Protein AF-A0A932A470-F1 (afdb_monomer_lite)

Foldseek 3Di:
DQDDDQFDDDDDDDFDCADPVGHGDDDLVSVLVVQLVVQQVLLQRLAQASDPCQHGLNAPLLASSLSSLLSSVLSLDPVSQQVVAADPVGRVHGDDPVNNVVVNVCLQPCLQLVVLVLVLVLVLLQCCVPPVDPDSPVVSQVSCCVRRVDGQDVVSSCVVVVVCCCPPVGNPSVSNVSSNQLSLQLSVLCVVPPVPPVVLVVQLSVLARHHRHVDHRQRSSCSSRVDGGDSQSVCVSNVNHVPPPPCCPDPNNVVVVVVVVLVPDDPDDDRDADDPVNLVVVLVVVLVVLVVVVVVVVVVVDPDDSVRVCVVCVVPVVPVVVVCCCVVVCVQVVVCVRVVDNDDPVRVCCVSVVVSVVVSVD

Sequence (362 aa):
MRTYQRPLAGIVANFNRPSADRPSILSHGEVETFFHEAGHILNDLLTKARYASYSGNNLARDFVEAPSQMLENWVWRPEVLDVLSGHYKDETKKLPENLRRGLLASAQFNTGVLYSRQLFYATLDYILHTQAPKDILALATRLAKELTGIALPPGGEQFLASFGHLVGYDGGYYGYLYSEVFAQFMWEGFEREGIFNAETGMRYRRAVQEHGGDRPEMESIREFRGSDPTPDAFFRKIGISGQTTSISKGPLGETLAKLEEMGRVRSGEKPPVFSDTELRRLSDTMAREYVAWVESQREKGARFRCEDGFRETAGYVVSRELADAMLKEGLLRKLQGLTGQRLTVPKVSETIFGEFRRTIRR

Secondary structure (DSSP, 8-state):
---PPPP-------PPPP-SSS-----HHHHHHHHHHHHHHHHHHH---SSGGGSTT-S-TTTTTHHHHHHHGGGG-HHHHHHH--BTTBTTSPPPHHHHHHHHHHTTTTHHHHHHHHHHHHHHHHHHHHH--S-HHHHHHHHHHHHHS-PPPTTGGGHHHH-GGGTTSTT-TTHHHHHHHHHHHHHHHHHHH-TT-HHHHHHHIIIIITTGGGS-HHHHHHHHHSS---THHHHHHTT-TT-S--SSSSHHHHHHHHHHHHT---TTSPPPPPPHHHHHHHHHHHHHHHHHHHHHHHHTT----HHHHHHHHHHHHS-HHHHHHHHHSSHHHHHHHHH-S---HHHHHHHHHHHHHHHHT-

Structure (mmCIF, N/CA/C/O backbone):
data_AF-A0A932A470-F1
#
_entry.id   AF-A0A932A470-F1
#
loop_
_atom_site.group_PDB
_atom_site.id
_atom_site.type_symbol
_atom_site.label_atom_id
_atom_site.label_alt_id
_atom_site.label_comp_id
_atom_site.label_asym_id
_atom_site.label_entity_id
_atom_site.label_seq_id
_atom_site.pdbx_PDB_ins_code
_atom_site.Cartn_x
_atom_site.Cartn_y
_atom_site.Cartn_z
_atom_site.occupancy
_atom_site.B_iso_or_equiv
_atom_site.auth_seq_id
_atom_site.auth_comp_id
_atom_site.auth_asym_id
_atom_site.auth_atom_id
_atom_site.pdbx_PDB_model_num
ATOM 1 N N . MET A 1 1 ? -32.006 11.227 -20.771 1.00 51.00 1 MET A N 1
ATOM 2 C CA . MET A 1 1 ? -31.873 11.654 -19.361 1.00 51.00 1 MET A CA 1
ATOM 3 C C . MET A 1 1 ? -30.609 11.004 -18.819 1.00 51.00 1 MET A C 1
ATOM 5 O O . MET A 1 1 ? -30.473 9.802 -18.991 1.00 51.00 1 MET A O 1
ATOM 9 N N . ARG A 1 2 ? -29.638 11.761 -18.293 1.00 63.78 2 ARG A N 1
ATOM 10 C CA . ARG A 1 2 ? -28.451 11.154 -17.667 1.00 63.78 2 ARG A CA 1
ATOM 11 C C . ARG A 1 2 ? -28.827 10.758 -16.247 1.00 63.78 2 ARG A C 1
ATOM 13 O O . ARG A 1 2 ? -29.114 11.633 -15.439 1.00 63.78 2 ARG A O 1
ATOM 20 N N . THR A 1 3 ? -28.882 9.465 -15.974 1.00 84.75 3 THR A N 1
ATOM 21 C CA . THR A 1 3 ? -29.185 8.930 -14.645 1.00 84.75 3 THR A CA 1
ATOM 22 C C . THR A 1 3 ? -27.900 8.401 -14.032 1.00 84.75 3 THR A C 1
ATOM 24 O O . THR A 1 3 ? -27.222 7.584 -14.648 1.00 84.75 3 THR A O 1
ATOM 27 N N . TYR A 1 4 ? -27.558 8.876 -12.835 1.00 88.19 4 TYR A N 1
ATOM 28 C CA . TYR A 1 4 ? -26.457 8.314 -12.060 1.00 88.19 4 TYR A CA 1
ATOM 29 C C . TYR A 1 4 ? -26.820 6.887 -11.634 1.00 88.19 4 TYR A C 1
ATOM 31 O O . TYR A 1 4 ? -27.820 6.683 -10.940 1.00 88.19 4 TYR A O 1
ATOM 39 N N . GLN A 1 5 ? -26.030 5.908 -12.069 1.00 92.31 5 GLN A N 1
ATOM 40 C CA . GLN A 1 5 ? -26.152 4.528 -11.616 1.00 92.31 5 GLN A CA 1
ATOM 41 C C . GLN A 1 5 ? -25.377 4.381 -10.310 1.00 92.31 5 GLN A C 1
ATOM 43 O O . GLN A 1 5 ? -24.193 4.698 -10.252 1.00 92.31 5 GLN A O 1
ATOM 48 N N . ARG A 1 6 ? -26.045 3.905 -9.254 1.00 93.56 6 ARG A N 1
ATOM 49 C CA . ARG A 1 6 ? -25.366 3.647 -7.981 1.00 93.56 6 ARG A CA 1
ATOM 50 C C . ARG A 1 6 ? -24.358 2.503 -8.163 1.00 93.56 6 ARG A C 1
ATOM 52 O O . ARG A 1 6 ? -24.746 1.482 -8.738 1.00 93.56 6 ARG A O 1
ATOM 59 N N . PRO A 1 7 ? -23.113 2.656 -7.687 1.00 94.06 7 PRO A N 1
ATOM 60 C CA . PRO A 1 7 ? -22.113 1.602 -7.769 1.00 94.06 7 PRO A CA 1
ATOM 61 C C . PRO A 1 7 ? -22.508 0.401 -6.904 1.00 94.06 7 PRO A C 1
ATOM 63 O O . PRO A 1 7 ? -23.175 0.541 -5.876 1.00 94.06 7 PRO A O 1
ATOM 66 N N . LEU A 1 8 ? -22.082 -0.780 -7.344 1.00 95.00 8 LEU A N 1
ATOM 67 C CA . LEU A 1 8 ? -22.165 -2.037 -6.612 1.00 95.00 8 LEU A CA 1
ATOM 68 C C . LEU A 1 8 ? -20.780 -2.677 -6.671 1.00 95.00 8 LEU A C 1
ATOM 70 O O . LEU A 1 8 ? -20.242 -2.860 -7.758 1.00 95.00 8 LEU A O 1
ATOM 74 N N . ALA A 1 9 ? -20.234 -3.021 -5.512 1.00 94.88 9 ALA A N 1
ATOM 75 C CA . ALA A 1 9 ? -18.933 -3.658 -5.381 1.00 94.88 9 ALA A CA 1
ATOM 76 C C . ALA A 1 9 ? -19.010 -4.749 -4.303 1.00 94.88 9 ALA A C 1
ATOM 78 O O . ALA A 1 9 ? -19.893 -4.713 -3.441 1.00 94.88 9 ALA A O 1
ATOM 79 N N . GLY A 1 10 ? -18.112 -5.731 -4.358 1.00 94.19 10 GLY A N 1
ATOM 80 C CA . GLY A 1 10 ? -18.058 -6.828 -3.394 1.00 94.19 10 GLY A CA 1
ATOM 81 C C . GLY A 1 10 ? -16.628 -7.295 -3.159 1.00 94.19 10 GLY A C 1
ATOM 82 O O . GLY A 1 10 ? -15.842 -7.357 -4.098 1.00 94.19 10 GLY A O 1
ATOM 83 N N . ILE A 1 11 ? -16.310 -7.628 -1.907 1.00 93.38 11 ILE A N 1
ATOM 84 C CA . ILE A 1 11 ? -15.016 -8.207 -1.525 1.00 93.38 11 ILE A CA 1
ATOM 85 C C . ILE A 1 11 ? -15.105 -9.721 -1.668 1.00 93.38 11 ILE A C 1
ATOM 87 O O . ILE A 1 11 ? -16.017 -10.349 -1.125 1.00 93.38 11 ILE A O 1
ATOM 91 N N . VAL A 1 12 ? -14.128 -10.308 -2.351 1.00 93.00 12 VAL A N 1
ATOM 92 C CA . VAL A 1 12 ? -13.908 -11.755 -2.362 1.00 93.00 12 VAL A CA 1
ATOM 93 C C . VAL A 1 12 ? -12.666 -12.036 -1.527 1.00 93.00 12 VAL A C 1
ATOM 95 O O . VAL A 1 12 ? -11.587 -11.555 -1.845 1.00 93.00 12 VAL A O 1
ATOM 98 N N . ALA A 1 13 ? -12.816 -12.815 -0.458 1.00 89.94 13 ALA A N 1
ATOM 99 C CA . ALA A 1 13 ? -11.724 -13.150 0.451 1.00 89.94 13 ALA A CA 1
ATOM 100 C C . ALA A 1 13 ? -11.716 -14.646 0.784 1.00 89.94 13 ALA A C 1
ATOM 102 O O . ALA A 1 13 ? -12.755 -15.309 0.764 1.00 89.94 13 ALA A O 1
ATOM 103 N N . ASN A 1 14 ? -10.539 -15.164 1.134 1.00 93.00 14 ASN A N 1
ATOM 104 C CA . ASN A 1 14 ? -10.321 -16.567 1.497 1.00 93.00 14 ASN A CA 1
ATOM 105 C C . ASN A 1 14 ? -9.919 -16.712 2.973 1.00 93.00 14 ASN A C 1
ATOM 107 O O . ASN A 1 14 ? -8.920 -17.351 3.290 1.00 93.00 14 ASN A O 1
ATOM 111 N N . PHE A 1 15 ? -10.691 -16.110 3.880 1.00 94.00 15 PHE A N 1
ATOM 112 C CA . PHE A 1 15 ? -10.472 -16.274 5.319 1.00 94.00 15 PHE A CA 1
ATOM 113 C C . PHE A 1 15 ? -10.910 -17.656 5.799 1.00 94.00 15 PHE A C 1
ATOM 115 O O . PHE A 1 15 ? -11.823 -18.278 5.240 1.00 94.00 15 PHE A O 1
ATOM 122 N N . ASN A 1 16 ? -10.296 -18.119 6.887 1.00 90.06 16 ASN A N 1
ATOM 123 C CA . ASN A 1 16 ? -10.696 -19.363 7.533 1.00 90.06 16 ASN A CA 1
ATOM 124 C C . ASN A 1 16 ? -12.185 -19.326 7.888 1.00 90.06 16 ASN A C 1
ATOM 126 O O . ASN A 1 16 ? -12.647 -18.434 8.601 1.00 90.06 16 ASN A O 1
ATOM 130 N N . ARG A 1 17 ? -12.950 -20.308 7.405 1.00 92.88 17 ARG A N 1
ATOM 131 C CA . ARG A 1 17 ? -14.374 -20.408 7.739 1.00 92.88 17 ARG A CA 1
ATOM 132 C C . ARG A 1 17 ? -14.541 -20.692 9.237 1.00 92.88 17 ARG A C 1
ATOM 134 O O . ARG A 1 17 ? -13.727 -21.424 9.803 1.00 92.88 17 ARG A O 1
ATOM 141 N N . PRO A 1 18 ? -15.591 -20.156 9.882 1.00 94.62 18 PRO A N 1
ATOM 142 C CA . PRO A 1 18 ? -15.939 -20.583 11.228 1.00 94.62 18 PRO A CA 1
ATOM 143 C C . PRO A 1 18 ? -16.272 -22.083 11.248 1.00 94.62 18 PRO A C 1
ATOM 145 O O . PRO A 1 18 ? -16.701 -22.663 10.249 1.00 94.62 18 PRO A O 1
ATOM 148 N N . SER A 1 19 ? -16.096 -22.691 12.413 1.00 92.25 19 SER A N 1
ATOM 149 C CA . SER A 1 19 ? -16.511 -24.060 12.739 1.00 92.25 19 SER A CA 1
ATOM 150 C C . SER A 1 19 ? -17.668 -24.032 13.744 1.00 92.25 19 SER A C 1
ATOM 152 O O . SER A 1 19 ? -18.061 -22.960 14.205 1.00 92.25 19 SER A O 1
ATOM 154 N N . ALA A 1 20 ? -18.226 -25.197 14.088 1.00 91.56 20 ALA A N 1
ATOM 155 C CA . ALA A 1 20 ? -19.358 -25.283 15.014 1.00 91.56 20 ALA A CA 1
ATOM 156 C C . ALA A 1 20 ? -19.032 -24.754 16.425 1.00 91.56 20 ALA A C 1
ATOM 158 O O . ALA A 1 20 ? -19.905 -24.212 17.096 1.00 91.56 20 ALA A O 1
ATOM 159 N N . ASP A 1 21 ? -17.784 -24.903 16.870 1.00 90.81 21 ASP A N 1
ATOM 160 C CA . ASP A 1 21 ? -17.314 -24.587 18.221 1.00 90.81 21 ASP A CA 1
ATOM 161 C C . ASP A 1 21 ? -16.364 -23.379 18.279 1.00 90.81 21 ASP A C 1
ATOM 163 O O . ASP A 1 21 ? -16.056 -22.881 19.366 1.00 90.81 21 ASP A O 1
ATOM 167 N N . ARG A 1 22 ? -15.907 -22.878 17.124 1.00 90.00 22 ARG A N 1
ATOM 168 C CA . ARG A 1 22 ? -14.969 -21.753 17.049 1.00 90.00 22 ARG A CA 1
ATOM 169 C C . ARG A 1 22 ? -15.298 -20.800 15.894 1.00 90.00 22 ARG A C 1
ATOM 171 O O . ARG A 1 22 ? -15.372 -21.257 14.749 1.00 90.00 22 ARG A O 1
ATOM 178 N N . PRO A 1 23 ? -15.423 -19.482 16.156 1.00 94.38 23 PRO A N 1
ATOM 179 C CA . PRO A 1 23 ? -15.623 -18.490 15.102 1.00 94.38 23 PRO A CA 1
ATOM 180 C C . PRO A 1 23 ? -14.389 -18.372 14.196 1.00 94.38 23 PRO A C 1
ATOM 182 O O . PRO A 1 23 ? -13.310 -18.877 14.515 1.00 94.38 23 PRO A O 1
ATOM 185 N N . SER A 1 24 ? -14.540 -17.671 13.071 1.00 95.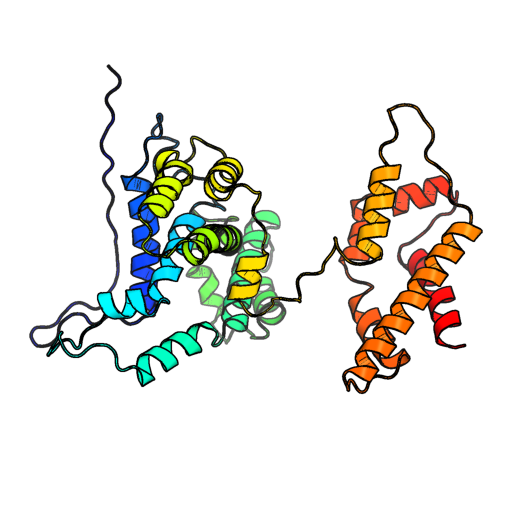25 24 SER A N 1
ATOM 186 C CA . SER A 1 24 ? -13.395 -17.266 12.254 1.00 95.25 24 SER A CA 1
ATOM 187 C C . SER A 1 24 ? -12.537 -16.284 13.053 1.00 95.25 24 SER A C 1
ATOM 189 O O . SER A 1 24 ? -13.045 -15.282 13.554 1.00 95.25 24 SER A O 1
ATOM 191 N N . ILE A 1 25 ? -11.253 -16.599 13.220 1.00 94.31 25 ILE A N 1
ATOM 192 C CA . ILE A 1 25 ? -10.282 -15.737 13.897 1.00 94.31 25 ILE A CA 1
ATOM 193 C C . ILE A 1 25 ? -9.246 -15.348 12.857 1.00 94.31 25 ILE A C 1
ATOM 195 O O . ILE A 1 25 ? -8.540 -16.219 12.350 1.00 94.31 25 ILE A O 1
ATOM 199 N N . LEU A 1 26 ? -9.176 -14.056 12.558 1.00 95.38 26 LEU A N 1
ATOM 200 C CA . LEU A 1 26 ? -8.248 -13.517 11.577 1.00 95.38 26 LEU A CA 1
ATOM 201 C C . LEU A 1 26 ? -6.892 -13.256 12.237 1.00 95.38 26 LEU A C 1
ATOM 203 O O . LEU A 1 26 ? -6.801 -12.736 13.353 1.00 95.38 26 LEU A O 1
ATOM 207 N N . SER A 1 27 ? -5.831 -13.609 11.527 1.00 94.94 27 SER A N 1
ATOM 208 C CA . SER A 1 27 ? -4.496 -13.074 11.767 1.00 94.94 27 SER A CA 1
ATOM 209 C C . SER A 1 27 ? -4.467 -11.569 11.488 1.00 94.94 27 SER A C 1
ATOM 211 O O . SER A 1 27 ? -5.300 -11.040 10.755 1.00 94.94 27 SER A O 1
ATOM 213 N N . HIS A 1 28 ? -3.483 -10.862 12.047 1.00 94.81 28 HIS A N 1
ATOM 214 C CA . HIS A 1 28 ? -3.343 -9.425 11.789 1.00 94.81 28 HIS A CA 1
ATOM 215 C C . HIS A 1 28 ? -3.134 -9.123 10.292 1.00 94.81 28 HIS A C 1
ATOM 217 O O . HIS A 1 28 ? -3.782 -8.223 9.772 1.00 94.81 28 HIS A O 1
ATOM 223 N N . GLY A 1 29 ? -2.367 -9.953 9.574 1.00 94.19 29 GLY A N 1
ATOM 224 C CA . GLY A 1 29 ? -2.200 -9.819 8.121 1.00 94.19 29 GLY A CA 1
ATOM 225 C C . GLY A 1 29 ? -3.491 -10.037 7.316 1.00 94.19 29 GLY A C 1
ATOM 226 O O . GLY A 1 29 ? -3.698 -9.382 6.298 1.00 94.19 29 GLY A O 1
ATOM 227 N N . GLU A 1 30 ? -4.407 -10.900 7.775 1.00 96.25 30 GLU A N 1
ATOM 228 C CA . GLU A 1 30 ? -5.745 -11.021 7.166 1.00 96.25 30 GLU A CA 1
ATOM 229 C C . GLU A 1 30 ? -6.603 -9.775 7.431 1.00 96.25 30 GLU A C 1
ATOM 231 O O . GLU A 1 30 ? -7.369 -9.370 6.559 1.00 96.25 30 GLU A O 1
ATOM 236 N N . VAL A 1 31 ? -6.464 -9.141 8.602 1.00 96.50 31 VAL A N 1
ATOM 237 C CA . VAL A 1 31 ? -7.138 -7.869 8.914 1.00 96.50 31 VAL A CA 1
ATOM 238 C C . VAL A 1 31 ? -6.576 -6.725 8.066 1.00 96.50 31 VAL A C 1
ATOM 240 O O . VAL A 1 31 ? -7.352 -5.942 7.527 1.00 96.50 31 VAL A O 1
ATOM 243 N N . GLU A 1 32 ? -5.257 -6.656 7.886 1.00 96.44 32 GLU A N 1
ATOM 244 C CA . GLU A 1 32 ? -4.603 -5.711 6.970 1.00 96.44 32 GLU A CA 1
ATOM 245 C C . GLU A 1 32 ? -5.088 -5.905 5.529 1.00 96.44 32 GLU A C 1
ATOM 247 O O . GLU A 1 32 ? -5.551 -4.952 4.909 1.00 96.44 32 GLU A O 1
ATOM 252 N N . THR A 1 33 ? -5.107 -7.152 5.043 1.00 95.94 33 THR A N 1
ATOM 253 C CA . THR A 1 33 ? -5.648 -7.498 3.716 1.00 95.94 33 THR A CA 1
ATOM 254 C C . THR A 1 33 ? -7.115 -7.084 3.591 1.00 95.94 33 THR A C 1
ATOM 256 O O . THR A 1 33 ? -7.525 -6.531 2.578 1.00 95.94 33 THR A O 1
ATOM 259 N N . PHE A 1 34 ? -7.931 -7.298 4.627 1.00 97.00 34 PHE A N 1
ATOM 260 C CA . PHE A 1 34 ? -9.326 -6.863 4.603 1.00 97.00 34 PHE A CA 1
ATOM 261 C C . PHE A 1 34 ? -9.458 -5.340 4.474 1.00 97.00 34 PHE A C 1
ATOM 263 O O . PHE A 1 34 ? -10.307 -4.864 3.723 1.00 97.00 34 PHE A O 1
ATOM 270 N N . PHE A 1 35 ? -8.621 -4.572 5.177 1.00 97.56 35 PHE A N 1
ATOM 271 C CA . PHE A 1 35 ? -8.591 -3.113 5.056 1.00 97.56 35 PHE A CA 1
ATOM 272 C C . PHE A 1 35 ? -8.096 -2.661 3.680 1.00 97.56 35 PHE A C 1
ATOM 274 O O . PHE A 1 35 ? -8.679 -1.739 3.115 1.00 97.56 35 PHE A O 1
ATOM 281 N N . HIS A 1 36 ? -7.098 -3.335 3.110 1.00 98.00 36 HIS A N 1
ATOM 282 C CA . HIS A 1 36 ? -6.655 -3.096 1.738 1.00 98.00 36 HIS A CA 1
ATOM 283 C C . HIS A 1 36 ? -7.828 -3.221 0.752 1.00 98.00 36 HIS A C 1
ATOM 285 O O . HIS A 1 36 ? -8.184 -2.256 0.072 1.00 98.00 36 HIS A O 1
ATOM 291 N N . GLU A 1 37 ? -8.510 -4.370 0.746 1.00 97.56 37 GLU A N 1
ATOM 292 C CA . GLU A 1 37 ? -9.645 -4.610 -0.155 1.00 97.56 37 GLU A CA 1
ATOM 293 C C . GLU A 1 37 ? -10.821 -3.661 0.124 1.00 97.56 37 GLU A C 1
ATOM 295 O O . GLU A 1 37 ? -11.494 -3.192 -0.795 1.00 97.56 37 GLU A O 1
ATOM 300 N N . ALA A 1 38 ? -11.062 -3.311 1.391 1.00 96.38 38 ALA A N 1
ATOM 301 C CA . ALA A 1 38 ? -12.074 -2.322 1.746 1.00 96.38 38 ALA A CA 1
ATOM 302 C C . ALA A 1 38 ? -11.759 -0.933 1.165 1.00 96.38 38 ALA A C 1
ATOM 304 O O . ALA A 1 38 ? -12.687 -0.207 0.808 1.00 96.38 38 ALA A O 1
ATOM 305 N N . GLY A 1 39 ? -10.483 -0.566 1.016 1.00 96.56 39 GLY A N 1
ATOM 306 C CA . GLY A 1 39 ? -10.075 0.666 0.342 1.00 96.56 39 GLY A CA 1
ATOM 307 C C . GLY A 1 39 ? -10.500 0.701 -1.127 1.00 96.56 39 GLY A C 1
ATOM 308 O O . GLY A 1 39 ? -11.090 1.696 -1.558 1.00 96.56 39 GLY A O 1
ATOM 309 N N . HIS A 1 40 ? -10.315 -0.404 -1.858 1.00 97.00 40 HIS A N 1
ATOM 310 C CA . HIS A 1 40 ? -10.803 -0.556 -3.237 1.00 97.00 40 HIS A CA 1
ATOM 311 C C . HIS A 1 40 ? -12.324 -0.428 -3.314 1.00 97.00 40 HIS A C 1
ATOM 313 O O . HIS A 1 40 ? -12.846 0.323 -4.140 1.00 97.00 40 HIS A O 1
ATOM 319 N N . ILE A 1 41 ? -13.050 -1.085 -2.407 1.00 97.19 41 ILE A N 1
ATOM 320 C CA . ILE A 1 41 ? -14.515 -0.984 -2.340 1.00 97.19 41 ILE A CA 1
ATOM 321 C C . ILE A 1 41 ? -14.971 0.441 -2.061 1.00 97.19 41 ILE A C 1
ATOM 323 O O . ILE A 1 41 ? -15.909 0.919 -2.694 1.00 97.19 41 ILE A O 1
ATOM 327 N N . LEU A 1 42 ? -14.340 1.137 -1.115 1.00 96.56 42 LEU A N 1
ATOM 328 C CA . LEU A 1 42 ? -14.686 2.524 -0.825 1.00 96.56 42 LEU A CA 1
ATOM 329 C C . LEU A 1 42 ? -14.475 3.403 -2.056 1.00 96.56 42 LEU A C 1
ATOM 331 O O . LEU A 1 42 ? -15.320 4.247 -2.341 1.00 96.56 42 LEU A O 1
ATOM 335 N N . ASN A 1 43 ? -13.407 3.182 -2.814 1.00 95.50 43 ASN A N 1
ATOM 336 C CA . ASN A 1 43 ? -13.160 3.938 -4.031 1.00 95.50 43 ASN A CA 1
ATOM 337 C C . ASN A 1 43 ? -14.238 3.677 -5.107 1.00 95.50 43 ASN A C 1
ATOM 339 O O . ASN A 1 43 ? -14.782 4.625 -5.676 1.00 95.50 43 ASN A O 1
ATOM 343 N N . ASP A 1 44 ? -14.652 2.420 -5.303 1.00 95.94 44 ASP A N 1
ATOM 344 C CA . ASP A 1 44 ? -15.764 2.074 -6.202 1.00 95.94 44 ASP A CA 1
ATOM 345 C C . ASP A 1 44 ? -17.110 2.650 -5.742 1.00 95.94 44 ASP A C 1
ATOM 347 O O . ASP A 1 44 ? -17.888 3.151 -6.555 1.00 95.94 44 ASP A O 1
ATOM 351 N N . LEU A 1 45 ? -17.403 2.609 -4.439 1.00 96.75 45 LEU A N 1
ATOM 352 C CA . LEU A 1 45 ? -18.692 3.038 -3.893 1.00 96.75 45 LEU A CA 1
ATOM 353 C C . LEU A 1 45 ? -18.841 4.561 -3.788 1.00 96.75 45 LEU A C 1
ATOM 355 O O . LEU A 1 45 ? -19.963 5.075 -3.827 1.00 96.75 45 LEU A O 1
ATOM 359 N N . LEU A 1 46 ? -17.736 5.283 -3.599 1.00 96.38 46 LEU A N 1
ATOM 360 C CA . LEU A 1 46 ? -17.744 6.724 -3.338 1.00 96.38 46 LEU A CA 1
ATOM 361 C C . LEU A 1 46 ? -17.546 7.571 -4.594 1.00 96.38 46 LEU A C 1
ATOM 363 O O . LEU A 1 46 ? -17.738 8.787 -4.519 1.00 96.38 46 LEU A O 1
ATOM 367 N N . THR A 1 47 ? -17.219 6.953 -5.729 1.00 95.56 47 THR A N 1
ATOM 368 C CA . THR A 1 47 ? -17.048 7.648 -7.004 1.00 95.56 47 THR A CA 1
ATOM 369 C C . THR A 1 47 ? -18.288 8.455 -7.401 1.00 95.56 47 THR A C 1
ATOM 371 O O . THR A 1 47 ? -19.431 8.077 -7.154 1.00 95.56 47 THR A O 1
ATOM 374 N N . LYS A 1 48 ? -18.059 9.594 -8.045 1.00 95.19 48 LYS A N 1
ATOM 375 C CA . LYS A 1 48 ? -19.057 10.452 -8.694 1.00 95.19 48 LYS A CA 1
ATOM 376 C C . LYS A 1 48 ? -18.652 10.773 -10.133 1.00 95.19 48 LYS A C 1
ATOM 378 O O . LYS A 1 48 ? -19.183 11.720 -10.718 1.00 95.19 48 LYS A O 1
ATOM 383 N N . ALA A 1 49 ? -17.714 10.005 -10.693 1.00 93.56 49 ALA A N 1
ATOM 384 C CA . ALA A 1 49 ? -17.223 10.203 -12.046 1.00 93.56 49 ALA A CA 1
ATOM 385 C C . ALA A 1 49 ? -18.385 10.215 -13.043 1.00 93.56 49 ALA A C 1
ATOM 387 O O . ALA A 1 49 ? -19.332 9.426 -12.963 1.00 93.56 49 ALA A O 1
ATOM 388 N N . ARG A 1 50 ? -18.315 11.130 -14.009 1.00 91.44 50 ARG A N 1
ATOM 389 C CA . ARG A 1 50 ? -19.393 11.316 -14.984 1.00 91.44 50 ARG A CA 1
ATOM 390 C C . ARG A 1 50 ? -19.487 10.173 -15.995 1.00 91.44 50 ARG A C 1
ATOM 392 O O . ARG A 1 50 ? -20.576 9.917 -16.513 1.00 91.44 50 ARG A O 1
ATOM 399 N N . TYR A 1 51 ? -18.365 9.536 -16.311 1.00 92.75 51 TYR A N 1
ATOM 400 C CA . TYR A 1 51 ? -18.278 8.470 -17.304 1.00 92.75 51 TYR A CA 1
ATOM 401 C C . TYR A 1 51 ? -17.850 7.167 -16.634 1.00 92.75 51 TYR A C 1
ATOM 403 O O . TYR A 1 51 ? -16.926 7.162 -15.827 1.00 92.75 51 TYR A O 1
ATOM 411 N N . ALA A 1 52 ? -18.493 6.058 -17.009 1.00 92.19 52 ALA A N 1
ATOM 412 C CA . ALA A 1 52 ? -18.196 4.737 -16.451 1.00 92.19 52 ALA A CA 1
ATOM 413 C C . ALA A 1 52 ? -16.735 4.304 -16.676 1.00 92.19 52 ALA A C 1
ATOM 415 O O . ALA A 1 52 ? -16.164 3.616 -15.843 1.00 92.19 52 ALA A O 1
ATOM 416 N N . SER A 1 53 ? -16.100 4.764 -17.760 1.00 93.75 53 SER A N 1
ATOM 417 C CA . SER A 1 53 ? -14.677 4.518 -18.040 1.00 93.75 53 SER A CA 1
ATOM 418 C C . SER A 1 53 ? -13.718 5.151 -17.029 1.00 93.75 53 SER A C 1
ATOM 420 O O . SER A 1 53 ? -12.539 4.830 -17.047 1.00 93.75 53 SER A O 1
ATOM 422 N N . TYR A 1 54 ? -14.209 6.060 -16.186 1.00 94.12 54 TYR A N 1
ATOM 423 C CA . TYR A 1 54 ? -13.443 6.744 -15.148 1.00 94.12 54 TYR A CA 1
ATOM 424 C C . TYR A 1 54 ? -14.010 6.491 -13.748 1.00 94.12 54 TYR A C 1
ATOM 426 O O . TYR A 1 54 ? -13.525 7.067 -12.784 1.00 94.12 54 TYR A O 1
ATOM 434 N N . SER A 1 55 ? -15.059 5.677 -13.599 1.00 94.38 55 SER A N 1
ATOM 435 C CA . SER A 1 55 ? -15.688 5.469 -12.292 1.00 94.38 55 SER A CA 1
ATOM 436 C C . SER A 1 55 ? -14.893 4.509 -11.419 1.00 94.38 55 SER A C 1
ATOM 438 O O . SER 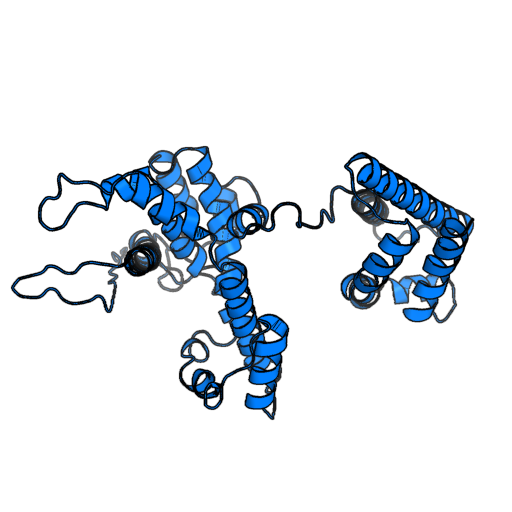A 1 55 ? -14.395 3.500 -11.916 1.00 94.38 55 SER A O 1
ATOM 440 N N . GLY A 1 56 ? -14.857 4.785 -10.118 1.00 94.44 56 GLY A N 1
ATOM 441 C CA . GLY A 1 56 ? -14.283 3.893 -9.114 1.00 94.44 56 GLY A CA 1
ATOM 442 C C . GLY A 1 56 ? -12.787 3.676 -9.307 1.00 94.44 56 GLY A C 1
ATOM 443 O O . GLY A 1 56 ? -12.037 4.630 -9.512 1.00 94.44 56 GLY A O 1
ATOM 444 N N . ASN A 1 57 ? -12.373 2.412 -9.299 1.00 93.69 57 ASN A N 1
ATOM 445 C CA . ASN A 1 57 ? -10.983 1.981 -9.466 1.00 93.69 57 ASN A CA 1
ATOM 446 C C . ASN A 1 57 ? -10.436 2.084 -10.903 1.00 93.69 57 ASN A C 1
ATOM 448 O O . ASN A 1 57 ? -9.329 1.620 -11.167 1.00 93.69 57 ASN A O 1
ATOM 452 N N . ASN A 1 58 ? -11.154 2.719 -11.838 1.00 93.75 58 ASN A N 1
ATOM 453 C CA . ASN A 1 58 ? -10.606 3.081 -13.152 1.00 93.75 58 ASN A CA 1
ATOM 454 C C . ASN A 1 58 ? -9.647 4.286 -13.041 1.00 93.75 58 ASN A C 1
ATOM 456 O O . ASN A 1 58 ? -9.921 5.358 -13.576 1.00 93.75 58 ASN A O 1
ATOM 460 N N . LEU A 1 59 ? -8.552 4.101 -12.304 1.00 90.50 59 LEU A N 1
ATOM 461 C CA . LEU A 1 59 ? -7.475 5.060 -12.037 1.00 90.50 59 LEU A CA 1
ATOM 462 C C . LEU A 1 59 ? -6.223 4.719 -12.862 1.00 90.50 59 LEU A C 1
ATOM 464 O O . LEU A 1 59 ? -6.150 3.645 -13.471 1.00 90.50 59 LEU A O 1
ATOM 468 N N . ALA A 1 60 ? -5.205 5.589 -12.850 1.00 90.38 60 ALA A N 1
ATOM 469 C CA . ALA A 1 60 ? -3.878 5.196 -13.313 1.00 90.38 60 ALA A CA 1
ATOM 470 C C . ALA A 1 60 ? -3.394 3.927 -12.595 1.00 90.38 60 ALA A C 1
ATOM 472 O O . ALA A 1 60 ? -3.550 3.759 -11.381 1.00 90.38 60 ALA A O 1
ATOM 473 N N . ARG A 1 61 ? -2.783 3.024 -13.369 1.00 84.94 61 ARG A N 1
ATOM 474 C CA . ARG A 1 61 ? -2.349 1.699 -12.906 1.00 84.94 61 ARG A CA 1
ATOM 475 C C . ARG A 1 61 ? -1.386 1.775 -11.720 1.00 84.94 61 ARG A C 1
ATOM 477 O O . ARG A 1 61 ? -1.426 0.913 -10.858 1.00 84.94 61 ARG A O 1
ATOM 484 N N . ASP A 1 62 ? -0.540 2.795 -11.672 1.00 87.31 62 ASP A N 1
ATOM 485 C CA . ASP A 1 62 ? 0.448 3.014 -10.617 1.00 87.31 62 ASP A CA 1
ATOM 486 C C . ASP A 1 62 ? -0.059 3.886 -9.456 1.00 87.31 62 ASP A C 1
ATOM 488 O O . ASP A 1 62 ? 0.700 4.173 -8.531 1.00 87.31 62 ASP A O 1
ATOM 492 N N . PHE A 1 63 ? -1.347 4.239 -9.449 1.00 91.81 63 PHE A N 1
ATOM 493 C CA . PHE A 1 63 ? -2.020 4.930 -8.346 1.00 91.81 63 PHE A CA 1
ATOM 494 C C . PHE A 1 63 ? -3.201 4.152 -7.755 1.00 91.81 63 PHE A C 1
ATOM 496 O O . PHE A 1 63 ? -3.616 4.444 -6.636 1.00 91.81 63 PHE A O 1
ATOM 503 N N . VAL A 1 64 ? -3.759 3.176 -8.478 1.00 93.19 64 VAL A N 1
ATOM 504 C CA . VAL A 1 64 ? -4.963 2.441 -8.050 1.00 93.19 64 VAL A CA 1
ATOM 505 C C . VAL A 1 64 ? -4.809 1.774 -6.677 1.00 93.19 64 VAL A C 1
ATOM 507 O O . VAL A 1 64 ? -5.789 1.665 -5.950 1.00 93.19 64 VAL A O 1
ATOM 510 N N . GLU A 1 65 ? -3.586 1.413 -6.280 1.00 95.38 65 GLU A N 1
ATOM 511 C CA . GLU A 1 65 ? -3.291 0.817 -4.970 1.00 95.38 65 GLU A CA 1
ATOM 512 C C . GLU A 1 65 ? -3.072 1.860 -3.858 1.00 95.38 65 GLU A C 1
ATOM 514 O O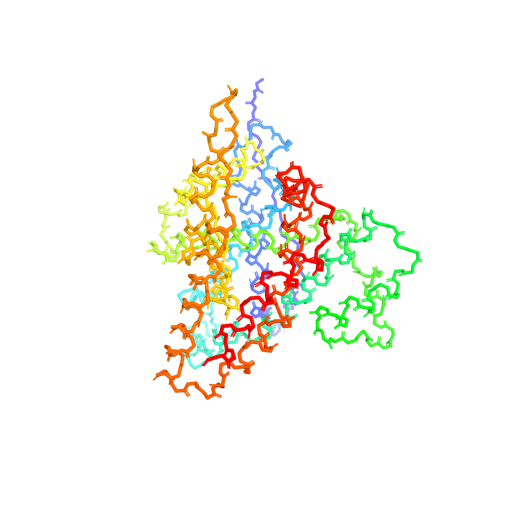 . GLU A 1 65 ? -3.022 1.525 -2.677 1.00 95.38 65 GLU A O 1
ATOM 519 N N . ALA A 1 66 ? -2.949 3.150 -4.183 1.00 96.56 66 ALA A N 1
ATOM 520 C CA . ALA A 1 66 ? -2.655 4.166 -3.177 1.00 96.56 66 ALA A CA 1
ATOM 521 C C . ALA A 1 66 ? -3.810 4.347 -2.167 1.00 96.56 66 ALA A C 1
ATOM 523 O O . ALA A 1 66 ? -3.536 4.447 -0.968 1.00 96.56 66 ALA A O 1
ATOM 524 N N . PRO A 1 67 ? -5.099 4.366 -2.578 1.00 96.44 67 PRO A N 1
ATOM 525 C CA . PRO A 1 67 ? -6.221 4.367 -1.640 1.00 96.44 67 PRO A CA 1
ATOM 526 C C . PRO A 1 67 ? -6.273 3.145 -0.712 1.00 96.44 67 PRO A C 1
ATOM 528 O O . PRO A 1 67 ? -6.503 3.313 0.488 1.00 96.44 67 PRO A O 1
ATOM 531 N N . SER A 1 68 ? -6.053 1.937 -1.242 1.00 97.62 68 SER A N 1
ATOM 532 C CA . SER A 1 68 ? -6.084 0.682 -0.478 1.00 97.62 68 SER A CA 1
ATOM 533 C C . SER A 1 68 ? -4.929 0.606 0.519 1.00 97.62 68 SER A C 1
ATOM 535 O O . SER A 1 68 ? -5.163 0.451 1.720 1.00 97.62 68 SER A O 1
ATOM 537 N N . GLN A 1 69 ? -3.700 0.859 0.066 1.00 97.94 69 GLN A N 1
ATOM 538 C CA . GLN A 1 69 ? -2.503 0.878 0.913 1.00 97.94 69 GLN A CA 1
ATOM 539 C C . GLN A 1 69 ? -2.526 1.992 1.965 1.00 97.94 69 GLN A C 1
ATOM 541 O O . GLN A 1 69 ? -1.936 1.862 3.038 1.00 97.94 69 GLN A O 1
ATOM 546 N N . MET A 1 70 ? -3.212 3.109 1.703 1.00 97.56 70 MET A N 1
ATOM 547 C CA . MET A 1 70 ? -3.391 4.146 2.721 1.00 97.56 70 MET A CA 1
ATOM 548 C C . MET A 1 70 ? -4.262 3.621 3.868 1.00 97.56 70 MET A C 1
ATOM 550 O O . MET A 1 70 ? -3.973 3.911 5.032 1.00 97.56 70 MET A O 1
ATOM 554 N N . LEU A 1 71 ? -5.304 2.843 3.555 1.00 96.62 71 LEU A N 1
ATOM 555 C CA . LEU A 1 71 ? -6.240 2.314 4.545 1.00 96.62 71 LEU A CA 1
ATOM 556 C C . LEU A 1 71 ? -5.607 1.238 5.441 1.00 96.62 71 LEU A C 1
ATOM 558 O O . LEU A 1 71 ? -5.977 1.135 6.611 1.00 96.62 71 LEU A O 1
ATOM 562 N N . GLU A 1 72 ? -4.597 0.512 4.951 1.00 97.81 72 GLU A N 1
ATOM 563 C CA . GLU A 1 72 ? -3.805 -0.444 5.746 1.00 97.81 72 GLU A CA 1
ATOM 564 C C . GLU A 1 72 ? -3.198 0.197 7.003 1.00 97.81 72 GLU A C 1
ATOM 566 O O . GLU A 1 72 ? -3.116 -0.437 8.053 1.00 97.81 72 GLU A O 1
ATOM 571 N N . ASN A 1 73 ? -2.833 1.484 6.962 1.00 96.88 73 ASN A N 1
ATOM 572 C CA . ASN A 1 73 ? -2.217 2.139 8.118 1.00 96.88 73 ASN A CA 1
ATOM 573 C C . ASN A 1 73 ? -3.135 2.167 9.356 1.00 96.88 73 ASN A C 1
ATOM 575 O O . ASN A 1 73 ? -2.634 2.201 10.482 1.00 96.88 73 ASN A O 1
ATOM 579 N N . TRP A 1 74 ? -4.464 2.103 9.186 1.00 97.62 74 TRP A N 1
ATOM 580 C CA . TRP A 1 74 ? -5.400 2.082 10.316 1.00 97.62 74 TRP A CA 1
ATOM 581 C C . TRP A 1 74 ? -5.217 0.843 11.191 1.00 97.62 74 TRP A C 1
ATOM 583 O O . TRP A 1 74 ? -5.263 0.967 12.413 1.00 97.62 74 TRP A O 1
ATOM 593 N N . VAL A 1 75 ? -4.949 -0.337 10.621 1.00 96.56 75 VAL A N 1
ATOM 594 C CA . VAL A 1 75 ? -4.840 -1.580 11.414 1.00 96.56 75 VAL A CA 1
ATOM 595 C C . VAL A 1 75 ? -3.572 -1.642 12.270 1.00 96.56 75 VAL A C 1
ATOM 597 O O . VAL A 1 75 ? -3.414 -2.551 13.085 1.00 96.56 75 VAL A O 1
ATOM 600 N N . TRP A 1 76 ? -2.688 -0.655 12.124 1.00 95.44 76 TRP A N 1
ATOM 601 C CA . TRP A 1 76 ? -1.479 -0.464 12.920 1.00 95.44 76 TRP A CA 1
ATOM 602 C C . TRP A 1 76 ? -1.629 0.636 13.984 1.00 95.44 76 TRP A C 1
ATOM 604 O O . TRP A 1 76 ? -0.652 1.017 14.626 1.00 95.44 76 TRP A O 1
ATOM 614 N N . ARG A 1 77 ? -2.838 1.170 14.205 1.00 95.56 77 ARG A N 1
ATOM 615 C CA . ARG A 1 77 ? -3.091 2.206 15.218 1.00 95.56 77 ARG A CA 1
ATOM 616 C C . ARG A 1 77 ? -3.654 1.612 16.508 1.00 95.56 77 ARG A C 1
ATOM 618 O O . ARG A 1 77 ? -4.642 0.880 16.432 1.00 95.56 77 ARG A O 1
ATOM 625 N N . PRO A 1 78 ? -3.089 1.932 17.693 1.00 94.19 78 PRO A N 1
ATOM 626 C CA . PRO A 1 78 ? -3.606 1.445 18.974 1.00 94.19 78 PRO A CA 1
ATOM 627 C C . PRO A 1 78 ? -5.113 1.661 19.135 1.00 94.19 78 PRO A C 1
ATOM 629 O O . PRO A 1 78 ? -5.832 0.752 19.534 1.00 94.19 78 PRO A O 1
ATOM 632 N N . GLU A 1 79 ? -5.593 2.842 18.755 1.00 93.88 79 GLU A N 1
ATOM 633 C CA . GLU A 1 79 ? -6.986 3.256 18.896 1.00 93.88 79 GLU A CA 1
ATOM 634 C C . GLU A 1 79 ? -7.923 2.448 17.986 1.00 93.88 79 GLU A C 1
ATOM 636 O O . GLU A 1 79 ? -9.071 2.195 18.339 1.00 93.88 79 GLU A O 1
ATOM 641 N N . VAL A 1 80 ? -7.435 2.006 16.823 1.00 95.38 80 VAL A N 1
ATOM 642 C CA . VAL A 1 80 ? -8.182 1.143 15.898 1.00 95.38 80 VAL A CA 1
ATOM 643 C C . VAL A 1 80 ? -8.149 -0.304 16.377 1.00 95.38 80 VAL A C 1
ATOM 645 O O . VAL A 1 80 ? -9.181 -0.970 16.383 1.00 95.38 80 VAL A O 1
ATOM 648 N N . LEU A 1 81 ? -6.993 -0.789 16.836 1.00 94.12 81 LEU A N 1
ATOM 649 C CA . LEU A 1 81 ? -6.864 -2.125 17.418 1.00 94.12 81 LEU A CA 1
ATOM 650 C C . LEU A 1 81 ? -7.800 -2.306 18.620 1.00 94.12 81 LEU A C 1
ATOM 652 O O . LEU A 1 81 ? -8.388 -3.374 18.774 1.00 94.12 81 LEU A O 1
ATOM 656 N N . ASP A 1 82 ? -8.005 -1.272 19.434 1.00 91.00 82 ASP A N 1
ATOM 657 C CA . ASP A 1 82 ? -8.936 -1.310 20.568 1.00 91.00 82 ASP A CA 1
ATOM 658 C C . ASP A 1 82 ? -10.404 -1.468 20.125 1.00 91.00 82 ASP A C 1
ATOM 660 O O . ASP A 1 82 ? -11.202 -2.127 20.807 1.00 91.00 82 ASP A O 1
ATOM 664 N N . VAL A 1 83 ? -10.759 -0.913 18.962 1.00 92.19 83 VAL A N 1
ATOM 665 C CA . VAL A 1 83 ? -12.088 -1.061 18.347 1.00 92.19 83 VAL A CA 1
ATOM 666 C C . VAL A 1 83 ? -12.248 -2.443 17.715 1.00 92.19 83 VAL A C 1
ATOM 668 O O . VAL A 1 83 ? -13.266 -3.095 17.933 1.00 92.19 83 VAL A O 1
ATOM 671 N N . LEU A 1 84 ? -11.246 -2.904 16.963 1.00 91.69 84 LEU A N 1
ATOM 672 C CA . L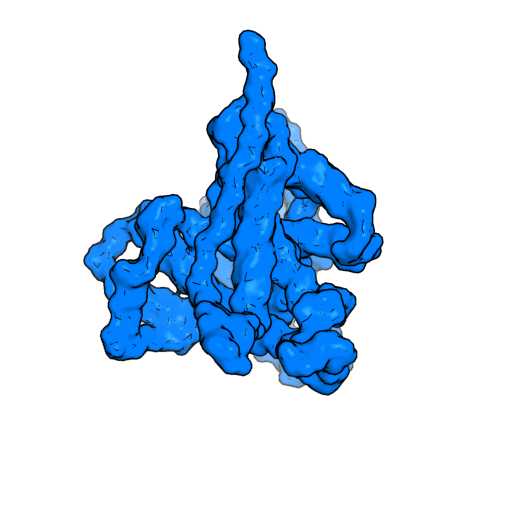EU A 1 84 ? -11.312 -4.149 16.192 1.00 91.69 84 LEU A CA 1
ATOM 673 C C . LEU A 1 84 ? -11.129 -5.414 17.040 1.00 91.69 84 LEU A C 1
ATOM 675 O O . LEU A 1 84 ? -11.530 -6.494 16.611 1.00 91.69 84 LEU A O 1
ATOM 679 N N . SER A 1 85 ? -10.496 -5.314 18.212 1.00 89.94 85 SER A N 1
ATOM 680 C CA . SER A 1 85 ? -10.114 -6.483 19.006 1.00 89.94 85 SER A CA 1
ATOM 681 C C . SER A 1 85 ? -11.028 -6.755 20.205 1.00 89.94 85 SER A C 1
ATOM 683 O O . SER A 1 85 ? -11.565 -5.858 20.862 1.00 89.94 85 SER A O 1
ATOM 685 N N . GLY A 1 86 ? -11.156 -8.043 20.515 1.00 92.19 86 GLY A N 1
ATOM 686 C CA . GLY A 1 86 ? -11.821 -8.602 21.687 1.00 92.19 86 GLY A CA 1
ATOM 687 C C . GLY A 1 86 ? -11.602 -10.114 21.701 1.00 92.19 86 GLY A C 1
ATOM 688 O O . GLY A 1 86 ? -11.516 -10.744 20.644 1.00 92.19 86 GLY A O 1
ATOM 689 N N . HIS A 1 87 ? -11.444 -10.719 22.877 1.00 94.38 87 HIS A N 1
ATOM 690 C CA . HIS A 1 87 ? -11.288 -12.167 22.955 1.00 94.38 87 HIS A CA 1
ATOM 691 C C . HIS A 1 87 ? -12.586 -12.847 22.493 1.00 94.38 87 HIS A C 1
ATOM 693 O O . HIS A 1 87 ? -13.656 -12.542 22.999 1.00 94.38 87 HIS A O 1
ATOM 699 N N . TYR A 1 88 ? -12.513 -13.824 21.586 1.00 93.19 88 TYR A N 1
ATOM 700 C CA . TYR A 1 88 ? -13.720 -14.404 20.969 1.00 93.19 88 TYR A CA 1
ATOM 701 C C . TYR A 1 88 ? -14.701 -15.076 21.953 1.00 93.19 88 TYR A C 1
ATOM 703 O O . TYR A 1 88 ? -15.864 -15.277 21.627 1.00 93.19 88 TYR A O 1
ATOM 711 N N . LYS A 1 89 ? -14.230 -15.463 23.147 1.00 93.38 89 LYS A N 1
ATOM 712 C CA . LYS A 1 89 ? -15.087 -15.982 24.236 1.00 93.38 89 LYS A CA 1
ATOM 713 C C . LYS A 1 89 ? -15.672 -14.895 25.145 1.00 93.38 89 LYS A C 1
ATOM 715 O O . LYS A 1 89 ? -16.549 -15.198 25.942 1.00 93.38 89 LYS A O 1
ATOM 720 N N . ASP A 1 90 ? -15.105 -13.693 25.115 1.00 93.38 90 ASP A N 1
ATOM 721 C CA . ASP A 1 90 ? -15.427 -12.577 26.005 1.00 93.38 90 ASP A CA 1
ATOM 722 C C . ASP A 1 90 ? -14.889 -11.275 25.392 1.00 93.38 90 ASP A C 1
ATOM 724 O O . ASP A 1 90 ? -13.724 -10.914 25.574 1.00 93.38 90 ASP A O 1
ATOM 728 N N . GLU A 1 91 ? -15.736 -10.580 24.635 1.00 87.19 91 GLU A N 1
ATOM 729 C CA . GLU A 1 91 ? -15.355 -9.389 23.863 1.00 87.19 91 GLU A CA 1
ATOM 730 C C . GLU A 1 91 ? -14.926 -8.205 24.744 1.00 87.19 91 GLU A C 1
ATOM 732 O O . GLU A 1 91 ? -14.234 -7.297 24.277 1.00 87.19 91 GLU A O 1
ATOM 737 N N . THR A 1 92 ? -15.280 -8.226 26.035 1.00 90.31 92 THR A N 1
ATOM 738 C CA . THR A 1 92 ? -14.840 -7.209 27.001 1.00 90.31 92 THR A CA 1
ATOM 739 C C . THR A 1 92 ? -13.344 -7.319 27.303 1.00 90.31 92 THR A C 1
ATOM 741 O O . THR A 1 92 ? -12.705 -6.332 27.674 1.00 90.31 92 THR A O 1
ATOM 744 N N . LYS A 1 93 ? -12.745 -8.499 27.082 1.00 93.94 93 LYS A N 1
ATOM 745 C CA . LYS A 1 93 ? -11.300 -8.718 27.190 1.00 93.94 93 LYS A CA 1
ATOM 746 C C . LYS A 1 93 ? -10.606 -8.238 25.921 1.00 93.94 93 LYS A C 1
ATOM 748 O O . LYS A 1 93 ? -10.428 -8.992 24.963 1.00 93.94 93 LYS A O 1
ATOM 753 N N . LYS A 1 94 ? -10.212 -6.967 25.938 1.00 92.94 94 LYS A N 1
ATOM 754 C CA . LYS A 1 94 ? -9.443 -6.304 24.876 1.00 92.94 94 LYS A CA 1
ATOM 755 C C . LYS A 1 94 ? -8.021 -6.848 24.745 1.00 92.94 94 LYS A C 1
ATOM 757 O O . LYS A 1 94 ? -7.529 -7.543 25.636 1.00 92.94 94 LYS A O 1
ATOM 762 N N . LEU A 1 95 ? -7.370 -6.527 23.622 1.00 92.19 95 LEU A N 1
ATOM 763 C CA . LEU A 1 95 ? -5.978 -6.889 23.357 1.00 92.19 95 LEU A CA 1
ATOM 764 C C . LEU A 1 95 ? -5.073 -6.395 24.505 1.00 92.19 95 LEU A C 1
ATOM 766 O O . LEU A 1 95 ? -4.973 -5.187 24.721 1.00 92.19 95 LEU A O 1
ATOM 770 N N . PRO A 1 96 ? -4.405 -7.299 25.248 1.00 93.19 96 PRO A N 1
ATOM 771 C CA . PRO A 1 96 ? -3.520 -6.909 26.339 1.00 93.19 96 PRO A CA 1
ATOM 772 C C . PRO A 1 96 ? -2.408 -5.965 25.875 1.00 93.19 96 PRO A C 1
ATOM 774 O O . PRO A 1 96 ? -1.797 -6.183 24.829 1.00 93.19 96 PRO A O 1
ATOM 777 N N . GLU A 1 97 ? -2.090 -4.955 26.687 1.00 92.69 97 GLU A N 1
ATOM 778 C CA . GLU A 1 97 ? -1.122 -3.905 26.334 1.00 92.69 97 GLU A CA 1
ATOM 779 C C . GLU A 1 97 ? 0.258 -4.455 25.940 1.00 92.69 97 GLU A C 1
ATOM 781 O O . GLU A 1 97 ? 0.897 -3.974 25.006 1.00 92.69 97 GLU A O 1
ATOM 786 N N . ASN A 1 98 ? 0.730 -5.506 26.613 1.00 95.00 98 ASN A N 1
ATOM 787 C CA . ASN A 1 98 ? 1.995 -6.149 26.264 1.00 95.00 98 ASN A CA 1
ATOM 788 C C . ASN A 1 98 ? 1.963 -6.783 24.862 1.00 95.00 98 ASN A C 1
ATOM 790 O O . ASN A 1 98 ? 2.950 -6.672 24.136 1.00 95.00 98 ASN A O 1
ATOM 794 N N . LEU A 1 99 ? 0.845 -7.406 24.472 1.00 93.88 99 LEU A N 1
ATOM 795 C CA . LEU A 1 99 ? 0.667 -7.978 23.136 1.00 93.88 99 LEU A CA 1
ATOM 796 C C . LEU A 1 99 ? 0.483 -6.886 22.083 1.00 93.88 99 LEU A C 1
ATOM 798 O O . LEU A 1 99 ? 1.078 -6.983 21.016 1.00 93.88 99 LEU A O 1
ATOM 802 N N . ARG A 1 100 ? -0.262 -5.822 22.401 1.00 93.62 100 ARG A N 1
ATOM 803 C CA . ARG A 1 100 ? -0.422 -4.653 21.527 1.00 93.62 100 ARG A CA 1
ATOM 804 C C . ARG A 1 100 ? 0.924 -4.014 21.199 1.00 93.62 100 ARG A C 1
ATOM 806 O O . ARG A 1 100 ? 1.243 -3.840 20.030 1.00 93.62 100 ARG A O 1
ATOM 813 N N . ARG A 1 101 ? 1.759 -3.741 22.207 1.00 93.12 101 ARG A N 1
ATOM 814 C CA . ARG A 1 101 ? 3.116 -3.214 21.982 1.00 93.12 101 ARG A CA 1
ATOM 815 C C . ARG A 1 101 ? 3.979 -4.160 21.154 1.00 93.12 101 ARG A C 1
ATOM 817 O O . ARG A 1 101 ? 4.691 -3.693 20.274 1.00 93.12 101 ARG A O 1
ATOM 824 N N . GLY A 1 102 ? 3.907 -5.467 21.417 1.00 94.25 102 GLY A N 1
ATOM 825 C CA . GLY A 1 102 ? 4.630 -6.474 20.637 1.00 94.25 102 GLY A CA 1
ATOM 826 C C . GLY A 1 102 ? 4.209 -6.493 19.165 1.00 94.25 102 GLY A C 1
ATOM 827 O O . GLY A 1 102 ? 5.068 -6.478 18.288 1.00 94.25 102 GLY A O 1
ATOM 828 N N . LEU A 1 103 ? 2.901 -6.451 18.900 1.00 92.94 103 LEU A N 1
ATOM 829 C CA . LEU A 1 103 ? 2.341 -6.369 17.551 1.00 92.94 103 LEU A CA 1
ATOM 830 C C . LEU A 1 103 ? 2.832 -5.111 16.825 1.00 92.94 103 LEU A C 1
ATOM 832 O O . LEU A 1 103 ? 3.385 -5.212 15.736 1.00 92.94 103 LEU A O 1
ATOM 836 N N . LEU A 1 104 ? 2.706 -3.938 17.442 1.00 90.44 104 LEU A N 1
ATOM 837 C CA . LEU A 1 104 ? 3.120 -2.678 16.819 1.00 90.44 104 LEU A CA 1
ATOM 838 C C . LEU A 1 104 ? 4.633 -2.613 16.574 1.00 90.44 104 LEU A C 1
ATOM 840 O O . LEU A 1 104 ? 5.067 -2.163 15.518 1.00 90.44 104 LEU A O 1
ATOM 844 N N . ALA A 1 105 ? 5.447 -3.121 17.504 1.00 90.25 105 ALA A N 1
ATOM 845 C CA . ALA A 1 105 ? 6.894 -3.219 17.316 1.00 90.25 105 ALA A CA 1
ATOM 846 C C . ALA A 1 105 ? 7.277 -4.174 16.170 1.00 90.25 105 ALA A C 1
ATOM 848 O O . ALA A 1 105 ? 8.320 -3.994 15.543 1.00 90.25 105 ALA A O 1
ATOM 849 N N . SER A 1 106 ? 6.434 -5.169 15.872 1.00 89.44 106 SER A N 1
ATOM 850 C CA . SER A 1 106 ? 6.670 -6.115 14.779 1.00 89.44 106 SER A CA 1
ATOM 851 C C . SER A 1 106 ? 6.440 -5.527 13.383 1.00 89.44 106 SER A C 1
ATOM 853 O O . SER A 1 106 ? 6.910 -6.118 12.418 1.00 89.44 106 SER A O 1
ATOM 855 N N . ALA A 1 107 ? 5.818 -4.346 13.258 1.00 84.44 107 ALA A N 1
ATOM 856 C CA . ALA A 1 107 ? 5.553 -3.703 11.965 1.00 84.44 107 ALA A CA 1
ATOM 857 C C . ALA A 1 107 ? 6.827 -3.456 11.130 1.00 84.44 107 ALA A C 1
ATOM 859 O O . ALA A 1 107 ? 6.783 -3.442 9.905 1.00 84.44 107 ALA A O 1
ATOM 860 N N . GLN A 1 108 ? 7.976 -3.274 11.792 1.00 81.50 108 GLN A N 1
ATOM 861 C CA . GLN A 1 108 ? 9.280 -3.070 11.146 1.00 81.50 108 GLN A CA 1
ATOM 862 C C . GLN A 1 108 ? 10.074 -4.367 10.953 1.00 81.50 108 GLN A C 1
ATOM 864 O O . GLN A 1 108 ? 11.167 -4.363 10.386 1.00 81.50 108 GLN A O 1
ATOM 869 N N . PHE A 1 109 ? 9.578 -5.493 11.458 1.00 85.75 109 PHE A N 1
ATOM 870 C CA . PHE A 1 109 ? 10.296 -6.750 11.357 1.00 85.75 109 PHE A CA 1
ATOM 871 C C . PHE A 1 109 ? 10.332 -7.214 9.896 1.00 85.75 109 PHE A C 1
ATOM 873 O O . PHE A 1 109 ? 9.301 -7.338 9.243 1.00 85.75 109 PHE A O 1
ATOM 880 N N . ASN A 1 110 ? 11.533 -7.491 9.379 1.00 82.12 110 ASN A N 1
ATOM 881 C CA . ASN A 1 110 ? 11.769 -7.943 8.003 1.00 82.12 110 ASN A CA 1
ATOM 882 C C . ASN A 1 110 ? 11.296 -6.997 6.879 1.00 82.12 110 ASN A C 1
ATOM 884 O O . ASN A 1 110 ? 11.241 -7.434 5.727 1.00 82.12 110 ASN A O 1
ATOM 888 N N . THR A 1 111 ? 11.046 -5.707 7.138 1.00 82.06 111 THR A N 1
ATOM 889 C CA . THR A 1 111 ? 10.689 -4.736 6.082 1.00 82.06 111 THR A CA 1
ATOM 890 C C . THR A 1 111 ? 11.717 -4.718 4.949 1.00 82.06 111 THR A C 1
ATOM 892 O O . THR A 1 111 ? 11.335 -4.788 3.786 1.00 82.06 111 THR A O 1
ATOM 895 N N . GLY A 1 112 ? 13.021 -4.759 5.241 1.00 83.75 112 GLY A N 1
ATOM 896 C CA . GLY A 1 112 ? 14.058 -4.837 4.198 1.00 83.75 112 GLY A CA 1
ATOM 897 C C . GLY A 1 112 ? 13.934 -6.060 3.272 1.00 83.75 112 GLY A C 1
ATOM 898 O O . GLY A 1 112 ? 14.112 -5.945 2.059 1.00 83.75 112 GLY A O 1
ATOM 899 N N . VAL A 1 113 ? 13.564 -7.229 3.809 1.00 84.44 113 VAL A N 1
ATOM 900 C CA . VAL A 1 113 ? 13.325 -8.450 3.011 1.00 84.44 113 VAL A CA 1
ATOM 901 C C . VAL A 1 113 ? 12.032 -8.325 2.203 1.00 84.44 113 VAL A C 1
ATOM 903 O O . VAL A 1 113 ? 11.986 -8.701 1.034 1.00 84.44 113 VAL A O 1
ATOM 906 N N . LEU A 1 114 ? 10.983 -7.764 2.807 1.00 84.31 114 LEU A N 1
ATOM 907 C CA . LEU A 1 114 ? 9.705 -7.526 2.143 1.00 84.31 114 LEU A CA 1
ATOM 908 C C . LEU A 1 114 ? 9.880 -6.596 0.934 1.00 84.31 114 LEU A C 1
ATOM 910 O O . LEU A 1 114 ? 9.502 -6.966 -0.177 1.00 84.31 114 LEU A O 1
ATOM 914 N N . TYR A 1 115 ? 10.502 -5.432 1.125 1.00 86.62 115 TYR A N 1
ATOM 915 C CA . TYR A 1 115 ? 10.677 -4.432 0.069 1.00 86.62 115 TYR A CA 1
ATOM 916 C C . TYR A 1 115 ? 11.691 -4.850 -0.993 1.00 86.62 115 TYR A C 1
ATOM 918 O O . TYR A 1 115 ? 11.465 -4.595 -2.175 1.00 86.62 115 TYR A O 1
ATOM 926 N N . SER A 1 116 ? 12.764 -5.554 -0.625 1.00 87.56 116 SER A N 1
ATOM 927 C CA . SER A 1 116 ? 13.674 -6.127 -1.627 1.00 87.56 116 SER A CA 1
ATOM 928 C C . SER A 1 116 ? 12.984 -7.178 -2.498 1.00 87.56 116 SER A C 1
ATOM 930 O O . SER A 1 116 ? 13.221 -7.216 -3.706 1.00 87.56 116 SER A O 1
ATOM 932 N N . ARG A 1 117 ? 12.075 -7.987 -1.935 1.00 87.12 117 ARG A N 1
ATOM 933 C CA . ARG A 1 117 ? 11.243 -8.913 -2.717 1.00 87.12 117 ARG A CA 1
ATOM 934 C C . ARG A 1 117 ? 10.277 -8.172 -3.645 1.00 87.12 117 ARG A C 1
ATOM 936 O O . ARG A 1 117 ? 10.139 -8.577 -4.794 1.00 87.12 117 ARG A O 1
ATOM 943 N N . GLN A 1 118 ? 9.645 -7.089 -3.186 1.00 85.56 118 GLN A N 1
ATOM 944 C CA . GLN A 1 118 ? 8.794 -6.257 -4.050 1.00 85.56 118 GLN A CA 1
ATOM 945 C C . GLN A 1 118 ? 9.597 -5.649 -5.209 1.00 85.56 118 GLN A C 1
ATOM 947 O O . GLN A 1 118 ? 9.162 -5.706 -6.357 1.00 85.56 118 GLN A O 1
ATOM 952 N N . LEU A 1 119 ? 10.807 -5.150 -4.933 1.00 87.44 119 LEU A N 1
ATOM 953 C CA . LEU A 1 119 ? 11.715 -4.639 -5.959 1.00 87.44 119 LEU A CA 1
ATOM 954 C C . LEU A 1 119 ? 12.143 -5.735 -6.942 1.00 87.44 119 LEU A C 1
ATOM 956 O O . LEU A 1 119 ? 12.214 -5.482 -8.144 1.00 87.44 119 LEU A O 1
ATOM 960 N N . PHE A 1 120 ? 12.397 -6.951 -6.454 1.00 90.31 120 PHE A N 1
ATOM 961 C CA . PHE A 1 120 ? 12.662 -8.110 -7.302 1.00 90.31 120 PHE A CA 1
ATOM 962 C C . PHE A 1 120 ? 11.504 -8.387 -8.260 1.00 90.31 120 PHE A C 1
ATOM 964 O O . PHE A 1 120 ? 11.732 -8.460 -9.467 1.00 90.31 120 PHE A O 1
ATOM 971 N N . TYR A 1 121 ? 10.277 -8.483 -7.753 1.00 90.81 121 TYR A N 1
ATOM 972 C CA . TYR A 1 121 ? 9.094 -8.733 -8.575 1.00 90.81 121 TYR A CA 1
ATOM 973 C C . TYR A 1 121 ? 8.844 -7.612 -9.588 1.00 90.81 121 TYR A C 1
ATOM 975 O O . TYR A 1 121 ? 8.656 -7.903 -10.766 1.00 90.81 121 TYR A O 1
ATOM 983 N N . ALA A 1 122 ? 8.948 -6.348 -9.171 1.00 88.12 122 ALA A N 1
ATOM 984 C CA . ALA A 1 122 ? 8.796 -5.194 -10.056 1.00 88.12 122 ALA A CA 1
ATOM 985 C C . ALA A 1 122 ? 9.864 -5.158 -11.159 1.00 88.12 122 ALA A C 1
ATOM 987 O O . ALA A 1 122 ? 9.554 -4.924 -12.324 1.00 88.12 122 ALA A O 1
ATOM 988 N N . THR A 1 123 ? 11.125 -5.424 -10.807 1.00 90.44 123 THR A N 1
ATOM 989 C CA . THR A 1 123 ? 12.240 -5.432 -11.767 1.00 90.44 123 THR A CA 1
ATOM 990 C C . THR A 1 123 ? 12.106 -6.582 -12.757 1.00 90.44 123 THR A C 1
ATOM 992 O O . THR A 1 123 ? 12.355 -6.408 -13.949 1.00 90.44 123 THR A O 1
ATOM 995 N N . LEU A 1 124 ? 11.717 -7.761 -12.271 1.00 91.69 124 LEU A N 1
ATOM 996 C CA . LEU A 1 124 ? 11.495 -8.931 -13.106 1.00 91.69 124 LEU A CA 1
ATOM 997 C C . LEU A 1 124 ? 10.350 -8.688 -14.093 1.00 91.69 124 LEU A C 1
ATOM 999 O O . LEU A 1 124 ? 10.572 -8.824 -15.292 1.00 91.69 124 LEU A O 1
ATOM 1003 N N . ASP A 1 125 ? 9.177 -8.277 -13.606 1.00 91.56 125 ASP A N 1
ATOM 1004 C CA . ASP A 1 125 ? 8.012 -7.933 -14.429 1.00 91.56 125 ASP A CA 1
ATOM 1005 C C . ASP A 1 125 ? 8.370 -6.891 -15.502 1.00 91.56 125 ASP A C 1
ATOM 1007 O O . ASP A 1 125 ? 8.143 -7.108 -16.693 1.00 91.56 125 ASP A O 1
ATOM 1011 N N . TYR A 1 126 ? 9.049 -5.810 -15.110 1.00 89.62 126 TYR A N 1
ATOM 1012 C CA . TYR A 1 126 ? 9.485 -4.772 -16.040 1.00 89.62 126 TYR A CA 1
ATOM 1013 C C . TYR A 1 126 ? 10.413 -5.311 -17.137 1.00 89.62 126 TYR A C 1
ATOM 1015 O O . TYR A 1 126 ? 10.232 -5.007 -18.316 1.00 89.62 126 TYR A O 1
ATOM 1023 N N . ILE A 1 127 ? 11.418 -6.122 -16.787 1.00 92.44 127 ILE A N 1
ATOM 1024 C CA . ILE A 1 127 ? 12.368 -6.665 -17.771 1.00 92.44 127 ILE A CA 1
ATOM 1025 C C . ILE A 1 127 ? 11.681 -7.669 -18.702 1.00 92.44 127 ILE A C 1
ATOM 1027 O O . ILE A 1 127 ? 11.947 -7.649 -19.907 1.00 92.44 127 ILE A O 1
ATOM 1031 N N . LEU A 1 128 ? 10.788 -8.515 -18.181 1.00 91.69 128 LEU A N 1
ATOM 1032 C CA . LEU A 1 128 ? 10.023 -9.462 -18.994 1.00 91.69 128 LEU A CA 1
ATOM 1033 C C . LEU A 1 128 ? 9.224 -8.739 -20.084 1.00 91.69 128 LEU A C 1
ATOM 1035 O O . LEU A 1 128 ? 9.291 -9.141 -21.247 1.00 91.69 128 LEU A O 1
ATOM 1039 N N . HIS A 1 129 ? 8.575 -7.627 -19.736 1.00 91.25 129 HIS A N 1
ATOM 1040 C CA . HIS A 1 129 ? 7.694 -6.882 -20.639 1.00 91.25 129 HIS A CA 1
ATOM 1041 C C . HIS A 1 129 ? 8.388 -5.804 -21.485 1.00 91.25 129 HIS A C 1
ATOM 1043 O O . HIS A 1 129 ? 7.767 -5.241 -22.383 1.00 91.25 129 HIS A O 1
ATOM 1049 N N . THR A 1 130 ? 9.677 -5.528 -21.259 1.00 89.19 130 THR A N 1
ATOM 1050 C CA . THR A 1 130 ? 10.436 -4.536 -22.051 1.00 89.19 130 THR A CA 1
ATOM 1051 C C . THR A 1 130 ? 11.552 -5.135 -22.897 1.00 89.19 130 THR A C 1
ATOM 1053 O O . THR A 1 130 ? 11.908 -4.559 -23.924 1.00 89.19 130 THR A O 1
ATOM 1056 N N . GLN A 1 131 ? 12.126 -6.269 -22.487 1.00 92.06 131 GLN A N 1
ATOM 1057 C CA . GLN A 1 131 ? 13.341 -6.813 -23.105 1.00 92.06 131 GLN A CA 1
ATOM 1058 C C . GLN A 1 131 ? 13.181 -8.224 -23.673 1.00 92.06 131 GLN A C 1
ATOM 1060 O O . GLN A 1 131 ? 14.087 -8.669 -24.375 1.00 92.06 131 GLN A O 1
ATOM 1065 N N . ALA A 1 132 ? 12.071 -8.920 -23.396 1.00 89.19 132 ALA A N 1
ATOM 1066 C CA . ALA A 1 132 ? 11.811 -10.287 -23.866 1.00 89.19 132 ALA A CA 1
ATOM 1067 C C . ALA A 1 132 ? 13.046 -11.217 -23.725 1.00 89.19 132 ALA A C 1
ATOM 1069 O O . ALA A 1 132 ? 13.578 -11.725 -24.720 1.00 89.19 132 ALA A O 1
ATOM 1070 N N . PRO A 1 133 ? 13.567 -11.398 -22.496 1.00 91.19 133 PRO A N 1
ATOM 1071 C CA . PRO A 1 133 ? 14.796 -12.148 -22.261 1.00 91.19 133 PRO A CA 1
ATOM 1072 C C . PRO A 1 133 ? 14.659 -13.606 -22.719 1.00 91.19 133 PRO A C 1
ATOM 1074 O O . PRO A 1 133 ? 13.646 -14.256 -22.475 1.00 91.19 133 PRO A O 1
ATOM 1077 N N . LYS A 1 134 ? 15.715 -14.142 -23.345 1.00 92.94 134 LYS A N 1
ATOM 1078 C CA . LYS A 1 134 ? 15.733 -15.531 -23.843 1.00 92.94 134 LYS A CA 1
ATOM 1079 C C . LYS A 1 134 ? 15.727 -16.575 -22.726 1.00 92.94 134 LYS A C 1
ATOM 1081 O O . LYS A 1 134 ? 15.156 -17.643 -22.904 1.00 92.94 134 LYS A O 1
ATOM 1086 N N . ASP A 1 135 ? 16.384 -16.272 -21.607 1.00 94.31 135 ASP A N 1
ATOM 1087 C CA . ASP A 1 135 ? 16.475 -17.156 -20.444 1.00 94.31 135 ASP A CA 1
ATOM 1088 C C . ASP A 1 135 ? 15.872 -16.464 -19.215 1.00 94.31 135 ASP A C 1
ATOM 1090 O O . ASP A 1 135 ? 16.533 -15.716 -18.487 1.00 94.31 135 ASP A O 1
ATOM 1094 N N . ILE A 1 136 ? 14.570 -16.684 -19.030 1.00 93.19 136 ILE A N 1
ATOM 1095 C CA . ILE A 1 136 ? 13.783 -16.113 -17.931 1.00 93.19 136 ILE A CA 1
ATOM 1096 C C . ILE A 1 136 ? 14.239 -16.678 -16.581 1.00 93.19 136 ILE A C 1
ATOM 1098 O O . ILE A 1 136 ? 14.278 -15.950 -15.589 1.00 93.19 136 ILE A O 1
ATOM 1102 N N . LEU A 1 137 ? 14.617 -17.957 -16.535 1.00 92.44 137 LEU A N 1
ATOM 1103 C CA . LEU A 1 137 ? 15.016 -18.625 -15.301 1.00 92.44 137 LEU A CA 1
ATOM 1104 C C . LEU A 1 137 ? 16.346 -18.078 -14.779 1.00 92.44 137 LEU A C 1
ATOM 1106 O O . LEU A 1 137 ? 16.461 -17.731 -13.599 1.00 92.44 137 LEU A O 1
ATOM 1110 N N . ALA A 1 138 ? 17.342 -17.952 -15.658 1.00 91.94 138 ALA A N 1
ATOM 1111 C CA . ALA A 1 138 ? 18.619 -17.348 -15.302 1.00 91.94 138 ALA A CA 1
ATOM 1112 C C . ALA A 1 138 ? 18.438 -15.892 -14.851 1.00 91.94 138 ALA A C 1
ATOM 1114 O O . ALA A 1 138 ? 19.039 -15.477 -13.857 1.00 91.94 138 ALA A O 1
ATOM 1115 N N . LEU A 1 139 ? 17.571 -15.128 -15.528 1.00 91.94 139 LEU A N 1
ATOM 1116 C CA . LEU A 1 139 ? 17.231 -13.766 -15.121 1.00 91.94 139 LEU A CA 1
ATOM 1117 C C . LEU A 1 139 ? 16.621 -13.730 -13.715 1.00 91.94 139 LEU A C 1
ATOM 1119 O O . LEU A 1 139 ? 17.117 -12.993 -12.865 1.00 91.94 139 LEU A O 1
ATOM 1123 N N . ALA A 1 140 ? 15.574 -14.517 -13.463 1.00 92.00 140 ALA A N 1
ATOM 1124 C CA . ALA A 1 140 ? 14.877 -14.541 -12.181 1.00 92.00 140 ALA A CA 1
ATOM 1125 C C . ALA A 1 140 ? 15.809 -14.961 -11.037 1.00 92.00 140 ALA A C 1
ATOM 1127 O O . ALA A 1 140 ? 15.829 -14.320 -9.990 1.00 92.00 140 ALA A O 1
ATOM 1128 N N . THR A 1 141 ? 16.641 -15.980 -11.262 1.00 91.19 141 THR A N 1
ATOM 1129 C CA . THR A 1 141 ? 17.628 -16.463 -10.283 1.00 91.19 141 THR A CA 1
ATOM 1130 C C . THR A 1 141 ? 18.650 -15.384 -9.942 1.00 91.19 141 THR A C 1
ATOM 1132 O O . THR A 1 141 ? 18.947 -15.144 -8.769 1.00 91.19 141 THR A O 1
ATOM 1135 N N . ARG A 1 142 ? 19.168 -14.700 -10.969 1.00 92.31 142 ARG A N 1
ATOM 1136 C CA . ARG A 1 142 ? 20.125 -13.606 -10.810 1.00 92.31 142 ARG A CA 1
ATOM 1137 C C . ARG A 1 142 ? 19.510 -12.436 -10.047 1.00 92.31 142 ARG A C 1
ATOM 1139 O O . ARG A 1 142 ? 20.092 -11.997 -9.061 1.00 92.31 142 ARG A O 1
ATOM 1146 N N . LEU A 1 143 ? 18.331 -11.967 -10.459 1.00 89.31 143 LEU A N 1
ATOM 1147 C CA . LEU A 1 143 ? 17.653 -10.837 -9.820 1.00 89.31 143 LEU A CA 1
ATOM 1148 C C . LEU A 1 143 ? 17.239 -11.145 -8.377 1.00 89.31 143 LEU A C 1
ATOM 1150 O O . LEU A 1 143 ? 17.411 -10.288 -7.516 1.00 89.31 143 LEU A O 1
ATOM 1154 N N . ALA A 1 144 ? 16.756 -12.359 -8.090 1.00 87.44 144 ALA A N 1
ATOM 1155 C CA . ALA A 1 144 ? 16.455 -12.781 -6.725 1.00 87.44 144 ALA A CA 1
ATOM 1156 C C . ALA A 1 144 ? 17.700 -12.635 -5.841 1.00 87.44 144 ALA A C 1
ATOM 1158 O O . ALA A 1 144 ? 17.648 -11.979 -4.798 1.00 87.44 144 ALA A O 1
ATOM 1159 N N . LYS A 1 145 ? 18.848 -13.151 -6.298 1.00 87.38 145 LYS A N 1
ATOM 1160 C CA . LYS A 1 145 ? 20.099 -13.064 -5.541 1.00 87.38 145 LYS A CA 1
ATOM 1161 C C . LYS A 1 145 ? 20.612 -11.630 -5.403 1.00 87.38 145 LYS A C 1
ATOM 1163 O O . LYS A 1 145 ? 21.024 -11.260 -4.309 1.00 87.38 145 LYS A O 1
ATOM 1168 N N . GLU A 1 146 ? 20.609 -10.852 -6.484 1.00 89.25 146 GLU A N 1
ATOM 1169 C CA . GLU A 1 146 ? 21.124 -9.476 -6.510 1.00 89.25 146 GLU A CA 1
ATOM 1170 C C . GLU A 1 146 ? 20.287 -8.523 -5.650 1.00 89.25 146 GLU A C 1
ATOM 1172 O O . GLU A 1 146 ? 20.851 -7.709 -4.925 1.00 89.25 146 GLU A O 1
ATOM 1177 N N . LEU A 1 147 ? 18.956 -8.622 -5.713 1.00 81.81 147 LEU A N 1
ATOM 1178 C CA . LEU A 1 147 ? 18.059 -7.655 -5.075 1.00 81.81 147 LEU A CA 1
ATOM 1179 C C . LEU A 1 147 ? 17.674 -8.057 -3.653 1.00 81.81 147 LEU A C 1
ATOM 1181 O O . LEU A 1 147 ? 17.561 -7.189 -2.795 1.00 81.81 147 LEU A O 1
ATOM 1185 N N . THR A 1 148 ? 17.497 -9.354 -3.385 1.00 82.81 148 THR A N 1
ATOM 1186 C CA . THR A 1 148 ? 17.067 -9.846 -2.061 1.00 82.81 148 THR A CA 1
ATOM 1187 C C . THR A 1 148 ? 18.208 -10.431 -1.229 1.00 82.81 148 THR A C 1
ATOM 1189 O O . THR A 1 148 ? 18.046 -10.674 -0.036 1.00 82.81 148 THR A O 1
ATOM 1192 N N . GLY A 1 149 ? 19.360 -10.721 -1.843 1.00 86.44 149 GLY A N 1
ATOM 1193 C CA . GLY A 1 149 ? 20.444 -11.483 -1.216 1.00 86.44 149 GLY A CA 1
ATOM 1194 C C . GLY A 1 149 ? 20.169 -12.991 -1.105 1.00 86.44 149 GLY A C 1
ATOM 1195 O O . GLY A 1 149 ? 21.082 -13.756 -0.765 1.00 86.44 149 GLY A O 1
ATOM 1196 N N . ILE A 1 150 ? 18.958 -13.446 -1.439 1.00 85.06 150 ILE A N 1
ATOM 1197 C CA . ILE A 1 150 ? 18.485 -14.826 -1.296 1.00 85.06 150 ILE A CA 1
ATOM 1198 C C . ILE A 1 150 ? 18.443 -15.484 -2.679 1.00 85.06 150 ILE A C 1
ATOM 1200 O O . ILE A 1 150 ? 17.853 -14.962 -3.621 1.00 85.06 150 ILE A O 1
ATOM 1204 N N . ALA A 1 151 ? 19.102 -16.635 -2.814 1.00 88.50 151 ALA A N 1
ATOM 1205 C CA . ALA A 1 151 ? 19.001 -17.433 -4.032 1.00 88.50 151 ALA A CA 1
ATOM 1206 C C . ALA A 1 151 ? 17.648 -18.154 -4.072 1.00 88.50 151 ALA A C 1
ATOM 1208 O O . ALA A 1 151 ? 17.153 -18.586 -3.029 1.00 88.50 151 ALA A O 1
ATOM 1209 N N . LEU A 1 152 ? 17.084 -18.334 -5.268 1.00 86.62 152 LEU A N 1
ATOM 1210 C CA . LEU A 1 152 ? 15.929 -19.215 -5.425 1.00 86.62 152 LEU A CA 1
ATOM 1211 C C . LEU A 1 152 ? 16.325 -20.643 -5.000 1.00 86.62 152 LEU A C 1
ATOM 1213 O O . LEU A 1 152 ? 17.387 -21.121 -5.414 1.00 86.62 152 LEU A O 1
ATOM 1217 N N . PRO A 1 153 ? 15.525 -21.321 -4.157 1.00 86.75 153 PRO A N 1
ATOM 1218 C CA . PRO A 1 153 ? 15.776 -22.718 -3.820 1.00 86.75 153 PRO A CA 1
ATOM 1219 C C . PRO A 1 153 ? 15.554 -23.613 -5.052 1.00 86.75 153 PRO A C 1
ATOM 1221 O O . PRO A 1 153 ? 14.887 -23.183 -5.994 1.00 86.75 153 PRO A O 1
ATOM 1224 N N . PRO A 1 154 ? 16.050 -24.864 -5.061 1.00 84.00 154 PRO A N 1
ATOM 1225 C CA . PRO A 1 154 ? 15.717 -25.825 -6.114 1.00 84.00 154 PRO A CA 1
ATOM 1226 C C . PRO A 1 154 ? 14.196 -25.976 -6.278 1.00 84.00 154 PRO A C 1
ATOM 1228 O O . PRO A 1 154 ? 13.498 -26.208 -5.290 1.00 84.00 154 PRO A O 1
ATOM 1231 N N . GLY A 1 155 ? 13.676 -25.828 -7.500 1.00 81.88 155 GLY A N 1
ATOM 1232 C CA . GLY A 1 155 ? 12.234 -25.828 -7.774 1.00 81.88 155 GLY A CA 1
ATOM 1233 C C . GLY A 1 155 ? 11.535 -24.502 -7.446 1.00 81.88 155 GLY A C 1
ATOM 1234 O O . GLY A 1 155 ? 10.351 -24.340 -7.738 1.00 81.88 155 GLY A O 1
ATOM 1235 N N . GLY A 1 156 ? 12.247 -23.538 -6.858 1.00 80.19 156 GLY A N 1
ATOM 1236 C CA . GLY A 1 156 ? 11.730 -22.223 -6.496 1.00 80.19 156 GLY A CA 1
ATOM 1237 C C . GLY A 1 156 ? 11.281 -21.413 -7.705 1.00 80.19 156 GLY A C 1
ATOM 1238 O O . GLY A 1 156 ? 10.397 -20.578 -7.574 1.00 80.19 156 GLY A O 1
ATOM 1239 N N . GLU A 1 157 ? 11.811 -21.704 -8.890 1.00 82.19 157 GLU A N 1
ATOM 1240 C CA . GLU A 1 157 ? 11.436 -21.100 -10.165 1.00 82.19 157 GLU A CA 1
ATOM 1241 C C . GLU A 1 157 ? 9.975 -21.288 -10.572 1.00 82.19 157 GLU A C 1
ATOM 1243 O O . GLU A 1 157 ? 9.468 -20.514 -11.384 1.00 82.19 157 GLU A O 1
ATOM 1248 N N . GLN A 1 158 ? 9.274 -22.258 -9.975 1.00 86.62 158 GLN A N 1
ATOM 1249 C CA . GLN A 1 158 ? 7.835 -22.444 -10.171 1.00 86.62 158 GLN A CA 1
ATOM 1250 C C . GLN A 1 158 ? 7.037 -21.181 -9.836 1.00 86.62 158 GLN A C 1
ATOM 1252 O O . GLN A 1 158 ? 5.957 -20.985 -10.397 1.00 86.62 158 GLN A O 1
ATOM 1257 N N . PHE A 1 159 ? 7.587 -20.293 -8.993 1.00 89.75 159 PHE A N 1
ATOM 1258 C CA . PHE A 1 159 ? 6.951 -19.022 -8.666 1.00 89.75 159 PHE A CA 1
ATOM 1259 C C . PHE A 1 159 ? 6.599 -18.212 -9.922 1.00 89.75 159 PHE A C 1
ATOM 1261 O O . PHE A 1 159 ? 5.549 -17.579 -9.937 1.00 89.75 159 PHE A O 1
ATOM 1268 N N . LEU A 1 160 ? 7.420 -18.280 -10.982 1.00 90.50 160 LEU A N 1
ATOM 1269 C CA . LEU A 1 160 ? 7.203 -17.572 -12.248 1.00 90.50 160 LEU A CA 1
ATOM 1270 C C . LEU A 1 160 ? 5.873 -17.957 -12.901 1.00 90.50 160 LEU A C 1
ATOM 1272 O O . LEU A 1 160 ? 5.176 -17.100 -13.429 1.00 90.50 160 LEU A O 1
ATOM 1276 N N . ALA A 1 161 ? 5.508 -19.239 -12.839 1.00 90.38 161 ALA A N 1
ATOM 1277 C CA . ALA A 1 161 ? 4.257 -19.743 -13.399 1.00 90.38 161 ALA A CA 1
ATOM 1278 C C . ALA A 1 161 ? 3.047 -19.443 -12.499 1.00 90.38 161 ALA A C 1
ATOM 1280 O O . ALA A 1 161 ? 1.922 -19.371 -12.984 1.00 90.38 161 ALA A O 1
ATOM 1281 N N . SER A 1 162 ? 3.267 -19.260 -11.194 1.00 90.31 162 SER A N 1
ATOM 1282 C CA . SER A 1 162 ? 2.229 -18.851 -10.240 1.00 90.31 162 SER A CA 1
ATOM 1283 C C . SER A 1 162 ? 2.134 -17.337 -10.044 1.00 90.31 162 SER A C 1
ATOM 1285 O O . SER A 1 162 ? 1.294 -16.876 -9.271 1.00 90.31 162 SER A O 1
ATOM 1287 N N . PHE A 1 163 ? 2.996 -16.553 -10.698 1.00 92.31 163 PHE A N 1
ATOM 1288 C CA . PHE A 1 163 ? 3.023 -15.107 -10.539 1.00 92.31 163 PHE A CA 1
ATOM 1289 C C . PHE A 1 163 ? 1.912 -14.471 -11.381 1.00 92.31 163 PHE A C 1
ATOM 1291 O O . PHE A 1 163 ? 2.147 -13.936 -12.461 1.00 92.31 163 PHE A O 1
ATOM 1298 N N . GLY A 1 164 ? 0.678 -14.563 -10.878 1.00 91.69 164 GLY A N 1
ATOM 1299 C CA . GLY A 1 164 ? -0.534 -14.166 -11.600 1.00 91.69 164 GLY A CA 1
ATOM 1300 C C . GLY A 1 164 ? -0.532 -12.717 -12.090 1.00 91.69 164 GLY A C 1
ATOM 1301 O O . GLY A 1 164 ? -1.109 -12.442 -13.134 1.00 91.69 164 GLY A O 1
ATOM 1302 N N . HIS A 1 165 ? 0.173 -11.809 -11.403 1.00 90.88 165 HIS A N 1
ATOM 1303 C CA . HIS A 1 165 ? 0.307 -10.407 -11.818 1.00 90.88 165 HIS A CA 1
ATOM 1304 C C . HIS A 1 165 ? 1.013 -10.211 -13.160 1.00 90.88 165 HIS A C 1
ATOM 1306 O O . HIS A 1 165 ? 0.835 -9.166 -13.771 1.00 90.88 165 HIS A O 1
ATOM 1312 N N . LEU A 1 166 ? 1.745 -11.208 -13.664 1.00 89.31 166 LEU A N 1
ATOM 1313 C CA . LEU A 1 166 ? 2.272 -11.177 -15.032 1.00 89.31 166 LEU A CA 1
ATOM 1314 C C . LEU A 1 166 ? 1.163 -11.243 -16.103 1.00 89.31 166 LEU A C 1
ATOM 1316 O O . LEU A 1 166 ? 1.472 -11.222 -17.288 1.00 89.31 166 LEU A O 1
ATOM 1320 N N . VAL A 1 167 ? -0.114 -11.369 -15.718 1.00 87.00 167 VAL A N 1
ATOM 1321 C CA . VAL A 1 167 ? -1.267 -11.386 -16.626 1.00 87.00 167 VAL A CA 1
ATOM 1322 C C . VAL A 1 167 ? -2.339 -10.416 -16.119 1.00 87.00 167 VAL A C 1
ATOM 1324 O O . VAL A 1 167 ? -2.951 -10.640 -15.078 1.00 87.00 167 VAL A O 1
ATOM 1327 N N . GLY A 1 168 ? -2.599 -9.333 -16.857 1.00 84.06 168 GLY A N 1
ATOM 1328 C CA . GLY A 1 168 ? -3.609 -8.317 -16.519 1.00 84.06 168 GLY A CA 1
ATOM 1329 C C . GLY A 1 168 ? -3.092 -7.181 -15.626 1.00 84.06 168 GLY A C 1
ATOM 1330 O O . GLY A 1 168 ? -3.743 -6.136 -15.521 1.00 84.06 168 GLY A O 1
ATOM 1331 N N . TYR A 1 169 ? -1.911 -7.371 -15.034 1.00 86.94 169 TYR A N 1
ATOM 1332 C CA . TYR A 1 169 ? -1.105 -6.354 -14.351 1.00 86.94 169 TYR A CA 1
ATOM 1333 C C . TYR A 1 169 ? 0.329 -6.291 -14.924 1.00 86.94 169 TYR A C 1
ATOM 1335 O O . TYR A 1 169 ? 1.225 -5.706 -14.315 1.00 86.94 169 TYR A O 1
ATOM 1343 N N . ASP A 1 170 ? 0.534 -6.899 -16.096 1.00 90.31 170 ASP A N 1
ATOM 1344 C CA . ASP A 1 170 ? 1.811 -7.031 -16.792 1.00 90.31 170 ASP A CA 1
ATOM 1345 C C . ASP A 1 170 ? 2.490 -5.684 -17.054 1.00 90.31 170 ASP A C 1
ATOM 1347 O O . ASP A 1 170 ? 1.872 -4.717 -17.502 1.00 90.31 170 ASP A O 1
ATOM 1351 N N . GLY A 1 171 ? 3.783 -5.610 -16.732 1.00 88.06 171 GLY A N 1
ATOM 1352 C CA . GLY A 1 171 ? 4.582 -4.386 -16.816 1.00 88.06 171 GLY A CA 1
ATOM 1353 C C . GLY A 1 171 ? 4.193 -3.310 -15.794 1.00 88.06 171 GLY A C 1
ATOM 1354 O O . GLY A 1 171 ? 4.776 -2.223 -15.805 1.00 88.06 171 GLY A O 1
ATOM 1355 N N . GLY A 1 172 ? 3.219 -3.588 -14.924 1.00 86.12 172 GLY A N 1
ATOM 1356 C CA . GLY A 1 172 ? 2.658 -2.664 -13.948 1.00 86.12 172 GLY A CA 1
ATOM 1357 C C . GLY A 1 172 ? 3.032 -2.970 -12.501 1.00 86.12 172 GLY A C 1
ATOM 1358 O O . GLY A 1 172 ? 2.672 -2.184 -11.629 1.00 86.12 172 GLY A O 1
ATOM 1359 N N . TYR A 1 173 ? 3.762 -4.054 -12.199 1.00 87.88 173 TYR A N 1
ATOM 1360 C CA . TYR A 1 173 ? 3.986 -4.494 -10.813 1.00 87.88 173 TYR A CA 1
ATOM 1361 C C . TYR A 1 173 ? 4.727 -3.453 -9.953 1.00 87.88 173 TYR A C 1
ATOM 1363 O O . TYR A 1 173 ? 4.508 -3.370 -8.744 1.00 87.88 173 TYR A O 1
ATOM 1371 N N . TYR A 1 174 ? 5.544 -2.588 -10.571 1.00 88.31 174 TYR A N 1
ATOM 1372 C CA . TYR A 1 174 ? 6.164 -1.439 -9.891 1.00 88.31 174 TYR A CA 1
ATOM 1373 C C . TYR A 1 174 ? 5.135 -0.511 -9.218 1.00 88.31 174 TYR A C 1
ATOM 1375 O O . TYR A 1 174 ? 5.462 0.157 -8.234 1.00 88.31 174 TYR A O 1
ATOM 1383 N N . GLY A 1 175 ? 3.897 -0.505 -9.725 1.00 85.19 175 GLY A N 1
ATOM 1384 C CA . GLY A 1 175 ? 2.775 0.276 -9.230 1.00 85.19 175 GLY A CA 1
ATOM 1385 C C . GLY A 1 175 ? 2.482 0.047 -7.751 1.00 85.19 175 GLY A C 1
ATOM 1386 O O . GLY A 1 175 ? 2.111 1.003 -7.092 1.00 85.19 175 GLY A O 1
ATOM 1387 N N . TYR A 1 176 ? 2.747 -1.141 -7.189 1.00 85.38 176 TYR A N 1
ATOM 1388 C CA . TYR A 1 176 ? 2.574 -1.381 -5.747 1.00 85.38 176 TYR A CA 1
ATOM 1389 C C . TYR A 1 176 ? 3.479 -0.493 -4.886 1.00 85.38 176 TYR A C 1
ATOM 1391 O O . TYR A 1 176 ? 3.008 0.132 -3.941 1.00 85.38 176 TYR A O 1
ATOM 1399 N N . LEU A 1 177 ? 4.777 -0.417 -5.204 1.00 86.69 177 LEU A N 1
ATOM 1400 C CA . LEU A 1 177 ? 5.714 0.430 -4.454 1.00 86.69 177 LEU A CA 1
ATOM 1401 C C . LEU A 1 177 ? 5.491 1.914 -4.751 1.00 86.69 177 LEU A C 1
ATOM 1403 O O . LEU A 1 177 ? 5.637 2.756 -3.869 1.00 86.69 177 LEU A O 1
ATOM 1407 N N . TYR A 1 178 ? 5.139 2.232 -5.997 1.00 86.56 178 TYR A N 1
ATOM 1408 C CA . TYR A 1 178 ? 4.881 3.603 -6.422 1.00 86.56 178 TYR A CA 1
ATOM 1409 C C . TYR A 1 178 ? 3.616 4.176 -5.763 1.00 86.56 178 TYR A C 1
ATOM 1411 O O . TYR A 1 178 ? 3.650 5.266 -5.195 1.00 86.56 178 TYR A O 1
ATOM 1419 N N . SER A 1 179 ? 2.531 3.403 -5.745 1.00 91.94 179 SER A N 1
ATOM 1420 C CA . SER A 1 179 ? 1.305 3.722 -5.013 1.00 91.94 179 SER A CA 1
ATOM 1421 C C . SER A 1 179 ? 1.551 3.855 -3.518 1.00 91.94 179 SER A C 1
ATOM 1423 O O . SER A 1 179 ? 1.008 4.772 -2.903 1.00 91.94 179 SER A O 1
ATOM 1425 N N . GLU A 1 180 ? 2.416 3.020 -2.935 1.00 93.62 180 GLU A N 1
ATOM 1426 C CA . GLU A 1 180 ? 2.652 3.065 -1.494 1.00 93.62 180 GLU A CA 1
ATOM 1427 C C . GLU A 1 180 ? 3.315 4.382 -1.079 1.00 93.62 180 GLU A C 1
ATOM 1429 O O . GLU A 1 180 ? 2.989 4.943 -0.034 1.00 93.62 180 GLU A O 1
ATOM 1434 N N . VAL A 1 181 ? 4.172 4.950 -1.932 1.00 91.38 181 VAL A N 1
ATOM 1435 C CA . VAL A 1 181 ? 4.725 6.294 -1.722 1.00 91.38 181 VAL A CA 1
ATOM 1436 C C . VAL A 1 181 ? 3.611 7.336 -1.589 1.00 91.38 181 VAL A C 1
ATOM 1438 O O . VAL A 1 181 ? 3.613 8.124 -0.638 1.00 91.38 181 VAL A O 1
ATOM 1441 N N . PHE A 1 182 ? 2.626 7.322 -2.488 1.00 94.69 182 PHE A N 1
ATOM 1442 C CA . PHE A 1 182 ? 1.484 8.235 -2.409 1.00 94.69 182 PHE A CA 1
ATOM 1443 C C . PHE A 1 182 ? 0.579 7.931 -1.221 1.00 94.69 182 PHE A C 1
ATOM 1445 O O . PHE A 1 182 ? 0.125 8.859 -0.552 1.00 94.69 182 PHE A O 1
ATOM 1452 N N . ALA A 1 183 ? 0.349 6.653 -0.927 1.00 97.75 183 ALA A N 1
ATOM 1453 C CA . ALA A 1 183 ? -0.436 6.208 0.212 1.00 97.75 183 ALA A CA 1
ATOM 1454 C C . ALA A 1 183 ? 0.124 6.772 1.519 1.00 97.75 183 ALA A C 1
ATOM 1456 O O . ALA A 1 183 ? -0.615 7.367 2.300 1.00 97.75 183 ALA A O 1
ATOM 1457 N N . GLN A 1 184 ? 1.438 6.657 1.730 1.00 96.81 184 GLN A N 1
ATOM 1458 C CA . GLN A 1 184 ? 2.097 7.171 2.929 1.00 96.81 184 GLN A CA 1
ATOM 1459 C C . GLN A 1 184 ? 2.098 8.701 2.970 1.00 96.81 184 GLN A C 1
ATOM 1461 O O . GLN A 1 184 ? 1.842 9.293 4.017 1.00 96.81 184 GLN A O 1
ATOM 1466 N N . PHE A 1 185 ? 2.291 9.365 1.830 1.00 95.50 185 PHE A N 1
ATOM 1467 C CA . PHE A 1 185 ? 2.190 10.821 1.757 1.00 95.50 185 PHE A CA 1
ATOM 1468 C C . PHE A 1 185 ? 0.781 11.343 2.103 1.00 95.50 185 PHE A C 1
ATOM 1470 O O . PHE A 1 185 ? 0.644 12.363 2.787 1.00 95.50 185 PHE A O 1
ATOM 1477 N N . MET A 1 186 ? -0.271 10.656 1.648 1.00 97.56 186 MET A N 1
ATOM 1478 C CA . MET A 1 186 ? -1.663 10.971 1.984 1.00 97.56 186 MET A CA 1
ATOM 1479 C C . MET A 1 186 ? -1.977 10.645 3.450 1.00 97.56 186 MET A C 1
ATOM 1481 O O . MET A 1 186 ? -2.592 11.460 4.142 1.00 97.56 186 MET A O 1
ATOM 1485 N N . TRP A 1 187 ? -1.507 9.497 3.943 1.00 97.81 187 TRP A N 1
ATOM 1486 C CA . TRP A 1 187 ? -1.687 9.038 5.321 1.00 97.81 187 TRP A CA 1
ATOM 1487 C C . TRP A 1 187 ? -1.207 10.062 6.355 1.00 97.81 187 TRP A C 1
ATOM 1489 O O . TRP A 1 187 ? -1.905 10.325 7.334 1.00 97.81 187 TRP A O 1
ATOM 1499 N N . GLU A 1 188 ? -0.097 10.753 6.095 1.00 94.75 188 GLU A N 1
ATOM 1500 C CA . GLU A 1 188 ? 0.395 11.819 6.977 1.00 94.75 188 GLU A CA 1
ATOM 1501 C C . GLU A 1 188 ? -0.593 12.979 7.189 1.00 94.75 188 GLU A C 1
ATOM 1503 O O . GLU A 1 188 ? -0.450 13.755 8.134 1.00 94.75 188 GLU A O 1
ATOM 1508 N N . GLY A 1 189 ? -1.598 13.146 6.324 1.00 94.06 189 GLY A N 1
ATOM 1509 C CA . GLY A 1 189 ? -2.718 14.057 6.580 1.00 94.06 189 GLY A CA 1
ATOM 1510 C C . GLY A 1 189 ? -3.562 13.611 7.761 1.00 94.06 189 GLY A C 1
ATOM 1511 O O . GLY A 1 189 ? -3.819 14.399 8.669 1.00 94.06 189 GLY A O 1
ATOM 1512 N N . PHE A 1 190 ? -3.916 12.331 7.787 1.00 97.25 190 PHE A N 1
ATOM 1513 C CA . PHE A 1 190 ? -4.662 11.727 8.882 1.00 97.25 190 PHE A CA 1
ATOM 1514 C C . PHE A 1 190 ? -3.838 11.663 10.167 1.00 97.25 190 PHE A C 1
ATOM 1516 O O . PHE A 1 190 ? -4.364 11.963 11.236 1.00 97.25 190 PHE A O 1
ATOM 1523 N N . GLU A 1 191 ? -2.541 11.356 10.092 1.00 93.81 191 GLU A N 1
ATOM 1524 C CA . GLU A 1 191 ? -1.691 11.342 11.291 1.00 93.81 191 GLU A CA 1
ATOM 1525 C C . GLU A 1 191 ? -1.588 12.712 11.962 1.00 93.81 191 GLU A C 1
ATOM 1527 O O . GLU A 1 191 ? -1.592 12.796 13.189 1.00 93.81 191 GLU A O 1
ATOM 1532 N N . ARG A 1 192 ? -1.516 13.790 11.173 1.00 93.62 192 ARG A N 1
ATOM 1533 C CA . ARG A 1 192 ? -1.389 15.156 11.700 1.00 93.62 192 ARG A CA 1
ATOM 1534 C C . ARG A 1 192 ? -2.688 15.706 12.276 1.00 93.62 192 ARG A C 1
ATOM 1536 O O . ARG A 1 192 ? -2.641 16.490 13.219 1.00 93.62 192 ARG A O 1
ATOM 1543 N N . GLU A 1 193 ? -3.823 15.349 11.690 1.00 96.06 193 GLU A N 1
ATOM 1544 C CA . GLU A 1 193 ? -5.121 15.963 12.006 1.00 96.06 193 GLU A CA 1
ATOM 1545 C C . GLU A 1 193 ? -6.049 15.069 12.838 1.00 96.06 193 GLU A C 1
ATOM 1547 O O . GLU A 1 193 ? -7.101 15.519 13.298 1.00 96.06 193 GLU A O 1
ATOM 1552 N N . GLY A 1 194 ? -5.649 13.813 13.043 1.00 96.50 194 GLY A N 1
ATOM 1553 C CA . GLY A 1 194 ? -6.396 12.786 13.755 1.00 96.50 194 GLY A CA 1
ATOM 1554 C C . GLY A 1 194 ? -6.964 11.728 12.808 1.00 96.50 194 GLY A C 1
ATOM 1555 O O . GLY A 1 194 ? -7.734 12.025 11.898 1.00 96.50 194 GLY A O 1
ATOM 1556 N N . ILE A 1 195 ? -6.656 10.459 13.081 1.00 96.50 195 ILE A N 1
ATOM 1557 C CA . ILE A 1 195 ? -7.024 9.312 12.227 1.00 96.50 195 ILE A CA 1
ATOM 1558 C C . ILE A 1 195 ? -8.540 9.042 12.146 1.00 96.50 195 ILE A C 1
ATOM 1560 O O . ILE A 1 195 ? -8.995 8.307 11.273 1.00 96.50 195 ILE A O 1
ATOM 1564 N N . PHE A 1 196 ? -9.326 9.636 13.051 1.00 96.00 196 PHE A N 1
ATOM 1565 C CA . PHE A 1 196 ? -10.795 9.588 13.065 1.00 96.00 196 PHE A CA 1
ATOM 1566 C C . PHE A 1 196 ? -11.440 10.948 12.764 1.00 96.00 196 PHE A C 1
ATOM 1568 O O . PHE A 1 196 ? -12.638 11.134 12.977 1.00 96.00 196 PHE A O 1
ATOM 1575 N N . ASN A 1 197 ? -10.662 11.922 12.288 1.00 97.62 197 ASN A N 1
ATOM 1576 C CA . ASN A 1 197 ? -11.181 13.236 11.949 1.00 97.62 197 ASN A CA 1
ATOM 1577 C C . ASN A 1 197 ? -12.099 13.143 10.716 1.00 97.62 197 ASN A C 1
ATOM 1579 O O . ASN A 1 197 ? -11.656 12.894 9.591 1.00 97.62 197 ASN A O 1
ATOM 1583 N N . ALA A 1 198 ? -13.398 13.355 10.938 1.00 98.00 198 ALA A N 1
ATOM 1584 C CA . ALA A 1 198 ? -14.411 13.278 9.891 1.00 98.00 198 ALA A CA 1
ATOM 1585 C C . ALA A 1 198 ? -14.231 14.355 8.808 1.00 98.00 198 ALA A C 1
ATOM 1587 O O . ALA A 1 198 ? -14.549 14.109 7.645 1.00 98.00 198 ALA A O 1
ATOM 1588 N N . GLU A 1 199 ? -13.708 15.532 9.160 1.00 98.25 199 GLU A N 1
ATOM 1589 C CA . GLU A 1 199 ? -13.424 16.589 8.192 1.00 98.25 199 GLU A CA 1
ATOM 1590 C C . GLU A 1 199 ? -12.290 16.164 7.256 1.00 98.25 199 GLU A C 1
ATOM 1592 O O . GLU A 1 199 ? -12.457 16.220 6.036 1.00 98.25 199 GLU A O 1
ATOM 1597 N N . THR A 1 200 ? -11.187 15.643 7.803 1.00 98.06 200 THR A N 1
ATOM 1598 C CA . THR A 1 200 ? -10.069 15.097 7.017 1.00 98.06 200 THR A CA 1
ATOM 1599 C C . THR A 1 200 ? -10.542 13.963 6.104 1.00 98.06 200 THR A C 1
ATOM 1601 O O . THR A 1 200 ? -10.241 13.973 4.909 1.00 98.06 200 THR A O 1
ATOM 1604 N N . GLY A 1 201 ? -11.369 13.044 6.617 1.00 98.12 201 GLY A N 1
ATOM 1605 C CA . GLY A 1 201 ? -11.979 11.972 5.822 1.00 98.12 201 GLY A CA 1
ATOM 1606 C C . GLY A 1 201 ? -12.864 12.489 4.683 1.00 98.12 201 GLY A C 1
ATOM 1607 O O . GLY A 1 201 ? -12.788 11.994 3.559 1.00 98.12 201 GLY A O 1
ATOM 1608 N N . MET A 1 202 ? -13.662 13.533 4.924 1.00 98.44 202 MET A N 1
ATOM 1609 C CA . MET A 1 202 ? -14.478 14.154 3.878 1.00 98.44 202 MET A CA 1
ATOM 1610 C C . MET A 1 202 ? -13.645 14.892 2.830 1.00 98.44 202 MET A C 1
ATOM 1612 O O . MET A 1 202 ? -14.019 14.875 1.655 1.00 98.44 202 MET A O 1
ATOM 1616 N N . ARG A 1 203 ? -12.527 15.521 3.216 1.00 98.00 203 ARG A N 1
ATOM 1617 C CA . ARG A 1 203 ? -11.592 16.123 2.254 1.00 98.00 203 ARG A CA 1
ATOM 1618 C C . ARG A 1 203 ? -10.927 15.053 1.397 1.00 98.00 203 ARG A C 1
ATOM 1620 O O . ARG A 1 203 ? -10.948 15.193 0.180 1.00 98.00 203 ARG A O 1
ATOM 1627 N N . TYR A 1 204 ? -10.448 13.961 1.995 1.00 98.31 204 TYR A N 1
ATOM 1628 C CA . TYR A 1 204 ? -9.897 12.819 1.258 1.00 98.31 204 TYR A CA 1
ATOM 1629 C C . TYR A 1 204 ? -10.907 12.240 0.260 1.00 98.31 204 TYR A C 1
ATOM 1631 O O . TYR A 1 204 ? -10.613 12.134 -0.929 1.00 98.31 204 TYR A O 1
ATOM 1639 N N . ARG A 1 205 ? -12.136 11.962 0.710 1.00 98.19 205 ARG A N 1
ATOM 1640 C CA . ARG A 1 205 ? -13.216 11.471 -0.153 1.00 98.19 205 ARG A CA 1
ATOM 1641 C C . ARG A 1 205 ? -13.438 12.382 -1.360 1.00 98.19 205 ARG A C 1
ATOM 1643 O O . ARG A 1 205 ? -13.459 11.902 -2.488 1.00 98.19 205 ARG A O 1
ATOM 1650 N N . ARG A 1 206 ? -13.616 13.686 -1.130 1.00 98.25 206 ARG A N 1
ATOM 1651 C CA . ARG A 1 206 ? -13.896 14.662 -2.197 1.00 98.25 206 ARG A CA 1
ATOM 1652 C C . ARG A 1 206 ? -12.718 14.834 -3.149 1.00 98.25 206 ARG A C 1
ATOM 1654 O O . ARG A 1 206 ? -12.935 14.935 -4.346 1.00 98.25 206 ARG A O 1
ATOM 1661 N N . ALA A 1 207 ? -11.499 14.891 -2.622 1.00 97.50 207 ALA A N 1
ATOM 1662 C CA . ALA A 1 207 ? -10.308 15.163 -3.414 1.00 97.50 207 ALA A CA 1
ATOM 1663 C C . ALA A 1 207 ? -9.842 13.942 -4.219 1.00 97.50 207 ALA A C 1
ATOM 1665 O O . ALA A 1 207 ? -9.438 14.114 -5.366 1.00 97.50 207 ALA A O 1
ATOM 1666 N N . VAL A 1 208 ? -9.920 12.740 -3.634 1.00 96.75 208 VAL A N 1
ATOM 1667 C CA . VAL A 1 208 ? -9.304 11.513 -4.167 1.00 96.75 208 VAL A CA 1
ATOM 1668 C C . VAL A 1 208 ? -10.339 10.508 -4.678 1.00 96.75 208 VAL A C 1
ATOM 1670 O O . VAL A 1 208 ? -10.242 10.074 -5.819 1.00 96.75 208 VAL A O 1
ATOM 1673 N N . GLN A 1 209 ? -11.350 10.156 -3.880 1.00 97.00 209 GLN A N 1
ATOM 1674 C CA . GLN A 1 209 ? -12.236 9.019 -4.194 1.00 97.00 209 GLN A CA 1
ATOM 1675 C C . GLN A 1 209 ? -13.400 9.381 -5.130 1.00 97.00 209 GLN A C 1
ATOM 1677 O O . GLN A 1 209 ? -13.828 8.581 -5.960 1.00 97.00 209 GLN A O 1
ATOM 1682 N N . GLU A 1 210 ? -13.941 10.598 -5.024 1.00 96.75 210 GLU A N 1
ATOM 1683 C CA . GLU A 1 210 ? -15.116 11.005 -5.808 1.00 96.75 210 GLU A CA 1
ATOM 1684 C C . GLU A 1 210 ? -14.818 11.145 -7.308 1.00 96.75 210 GLU A C 1
ATOM 1686 O O . GLU A 1 210 ? -15.735 11.044 -8.121 1.00 96.75 210 GLU A O 1
ATOM 1691 N N . HIS A 1 211 ? -13.561 11.346 -7.698 1.00 94.69 211 HIS A N 1
ATOM 1692 C CA . HIS A 1 211 ? -13.207 11.608 -9.092 1.00 94.69 211 HIS A CA 1
ATOM 1693 C C . HIS A 1 211 ? -12.993 10.344 -9.927 1.00 94.69 211 HIS A C 1
ATOM 1695 O O . HIS A 1 211 ? -13.227 10.389 -11.135 1.00 94.69 211 HIS A O 1
ATOM 1701 N N . GLY A 1 212 ? -12.581 9.228 -9.311 1.00 91.31 212 GLY A N 1
ATOM 1702 C CA . GLY A 1 212 ? -12.017 8.107 -10.067 1.00 91.31 212 GLY A CA 1
ATOM 1703 C C . GLY A 1 212 ? -10.952 8.610 -11.056 1.00 91.31 212 GLY A C 1
ATOM 1704 O O . GLY A 1 212 ? -10.199 9.526 -10.731 1.00 91.31 212 GLY A O 1
ATOM 1705 N N . GLY A 1 213 ? -10.928 8.083 -12.279 1.00 92.81 213 GLY A N 1
ATOM 1706 C CA . GLY A 1 213 ? -10.002 8.509 -13.338 1.00 92.81 213 GLY A CA 1
ATOM 1707 C C . GLY A 1 213 ? -10.361 9.815 -14.060 1.00 92.81 213 GLY A C 1
ATOM 1708 O O . GLY A 1 213 ? -9.732 10.140 -15.062 1.00 92.81 213 GLY A O 1
ATOM 1709 N N . ASP A 1 214 ? -11.381 10.562 -13.614 1.00 91.75 214 ASP A N 1
ATOM 1710 C CA . ASP A 1 214 ? -11.830 11.812 -14.265 1.00 91.75 214 ASP A CA 1
ATOM 1711 C C . ASP A 1 214 ? -10.932 13.015 -13.905 1.00 91.75 214 ASP A C 1
ATOM 1713 O O . ASP A 1 214 ? -11.105 14.115 -14.432 1.00 91.75 214 ASP A O 1
ATOM 1717 N N . ARG A 1 215 ? -9.974 12.825 -12.988 1.00 92.00 215 ARG A N 1
ATOM 1718 C CA . ARG A 1 215 ? -8.996 13.828 -12.552 1.00 92.00 215 ARG A CA 1
ATOM 1719 C C . ARG A 1 215 ? -7.598 13.201 -12.468 1.00 92.00 215 ARG A C 1
ATOM 1721 O O . ARG A 1 215 ? -7.483 12.119 -11.898 1.00 92.00 215 ARG A O 1
ATOM 1728 N N . PRO A 1 216 ? -6.538 13.897 -12.928 1.00 92.88 216 PRO A N 1
ATOM 1729 C CA . PRO A 1 216 ? -5.163 13.457 -12.712 1.00 92.88 216 PRO A CA 1
ATOM 1730 C C . PRO A 1 216 ? -4.839 13.260 -11.226 1.00 92.88 216 PRO A C 1
ATOM 1732 O O . PRO A 1 216 ? -5.118 14.111 -10.382 1.00 92.88 216 PRO A O 1
ATOM 1735 N N . GLU A 1 217 ? -4.166 12.168 -10.904 1.00 89.75 217 GLU A N 1
ATOM 1736 C CA . GLU A 1 217 ? -3.923 11.698 -9.540 1.00 89.75 217 GLU A CA 1
ATOM 1737 C C . GLU A 1 217 ? -3.100 12.702 -8.727 1.00 89.75 217 GLU A C 1
ATOM 1739 O O . GLU A 1 217 ? -3.405 12.983 -7.569 1.00 89.75 217 GLU A O 1
ATOM 1744 N N . MET A 1 218 ? -2.107 13.331 -9.361 1.00 90.50 218 MET A N 1
ATOM 1745 C CA . MET A 1 218 ? -1.298 14.382 -8.737 1.00 90.50 218 MET A CA 1
ATOM 1746 C C . MET A 1 218 ? -2.125 15.619 -8.362 1.00 90.50 218 MET A C 1
ATOM 1748 O O . MET A 1 218 ? -1.833 16.271 -7.362 1.00 90.50 218 MET A O 1
ATOM 1752 N N . GLU A 1 219 ? -3.167 15.950 -9.132 1.00 95.12 219 GLU A N 1
ATOM 1753 C CA . GLU A 1 219 ? -4.099 17.020 -8.759 1.00 95.12 219 GLU A CA 1
ATOM 1754 C C . GLU A 1 219 ? -4.963 16.605 -7.569 1.00 95.12 219 GLU A C 1
ATOM 1756 O O . GLU A 1 219 ? -5.139 17.400 -6.650 1.00 95.12 219 GLU A O 1
ATOM 1761 N N . SER A 1 220 ? -5.440 15.357 -7.538 1.00 95.31 220 SER A N 1
ATOM 1762 C CA . SER A 1 220 ? -6.183 14.794 -6.402 1.00 95.31 220 SER A CA 1
ATOM 1763 C C . SER A 1 220 ? -5.359 14.811 -5.108 1.00 95.31 220 SER A C 1
ATOM 1765 O O . SER A 1 220 ? -5.859 15.218 -4.057 1.00 95.31 220 SER A O 1
ATOM 1767 N N . ILE A 1 221 ? -4.078 14.432 -5.182 1.00 94.50 221 ILE A N 1
ATOM 1768 C CA . ILE A 1 221 ? -3.146 14.482 -4.046 1.00 94.50 221 ILE A CA 1
ATOM 1769 C C . ILE A 1 221 ? -2.914 15.931 -3.603 1.00 94.50 221 ILE A C 1
ATOM 1771 O O . ILE A 1 221 ? -3.012 16.217 -2.408 1.00 94.50 221 ILE A O 1
ATOM 1775 N N . ARG A 1 222 ? -2.642 16.853 -4.539 1.00 95.75 222 ARG A N 1
ATOM 1776 C CA . ARG A 1 222 ? -2.436 18.278 -4.230 1.00 95.75 222 ARG A CA 1
ATOM 1777 C C . ARG A 1 222 ? -3.660 18.914 -3.586 1.00 95.75 222 ARG A C 1
ATOM 1779 O O . ARG A 1 222 ? -3.503 19.656 -2.625 1.00 95.75 222 ARG A O 1
ATOM 1786 N N . GLU A 1 223 ? -4.858 18.603 -4.066 1.00 97.19 223 GLU A N 1
ATOM 1787 C CA . GLU A 1 223 ? -6.107 19.089 -3.473 1.00 97.19 223 GLU A CA 1
ATOM 1788 C C . GLU A 1 223 ? -6.282 18.572 -2.036 1.00 97.19 223 GLU A C 1
ATOM 1790 O O . GLU A 1 223 ? -6.712 19.309 -1.152 1.00 97.19 223 GLU A O 1
ATOM 1795 N N . PHE A 1 224 ? -5.908 17.317 -1.767 1.00 97.62 224 PHE A N 1
ATOM 1796 C CA . PHE A 1 224 ? -6.015 16.745 -0.426 1.00 97.62 224 PHE A CA 1
ATOM 1797 C C . PHE A 1 224 ? -4.942 17.264 0.546 1.00 97.62 224 PHE A C 1
ATOM 1799 O O . PHE A 1 224 ? -5.241 17.550 1.708 1.00 97.62 224 PHE A O 1
ATOM 1806 N N . ARG A 1 225 ? -3.685 17.352 0.097 1.00 94.50 225 ARG A N 1
ATOM 1807 C CA . ARG A 1 225 ? -2.508 17.593 0.954 1.00 94.50 225 ARG A CA 1
ATOM 1808 C C . ARG A 1 225 ? -1.949 19.008 0.877 1.00 94.50 225 ARG A C 1
ATOM 1810 O O . ARG A 1 225 ? -1.177 19.391 1.752 1.00 94.50 225 ARG A O 1
ATOM 1817 N N . GLY A 1 226 ? -2.328 19.782 -0.135 1.00 92.62 226 GLY A N 1
ATOM 1818 C CA . GLY A 1 226 ? -1.843 21.141 -0.379 1.00 92.62 226 GLY A CA 1
ATOM 1819 C C . GLY A 1 226 ? -0.448 21.225 -1.008 1.00 92.62 226 GLY A C 1
ATOM 1820 O O . GLY A 1 226 ? 0.062 22.327 -1.193 1.00 92.62 226 GLY A O 1
ATOM 1821 N N . SER A 1 227 ? 0.186 20.097 -1.335 1.00 87.44 227 SER A N 1
ATOM 1822 C CA . SER A 1 227 ? 1.498 20.051 -1.988 1.00 87.44 227 SER A CA 1
ATOM 1823 C C . SER A 1 227 ? 1.669 18.780 -2.818 1.00 87.44 227 SER A C 1
ATOM 1825 O O . SER A 1 227 ? 0.904 17.826 -2.666 1.00 87.44 227 SER A O 1
ATOM 1827 N N . ASP A 1 228 ? 2.682 18.768 -3.684 1.00 87.06 228 ASP A N 1
ATOM 1828 C CA . ASP A 1 228 ? 3.074 17.566 -4.422 1.00 87.06 228 ASP A CA 1
ATOM 1829 C C . ASP A 1 228 ? 3.613 16.477 -3.471 1.00 87.06 228 ASP A C 1
ATOM 1831 O O . ASP A 1 228 ? 4.174 16.806 -2.415 1.00 87.06 228 ASP A O 1
ATOM 1835 N N . PRO A 1 229 ? 3.439 15.188 -3.820 1.00 81.56 229 PRO A N 1
ATOM 1836 C CA . PRO A 1 229 ? 3.893 14.076 -2.996 1.00 81.56 229 PRO A CA 1
ATOM 1837 C C . PRO A 1 229 ? 5.419 13.986 -2.914 1.00 81.56 229 PRO A C 1
ATOM 1839 O O . PRO A 1 229 ? 6.128 14.211 -3.894 1.00 81.56 229 PRO A O 1
ATOM 1842 N N . THR A 1 230 ? 5.924 13.576 -1.749 1.00 85.56 230 THR A N 1
ATOM 1843 C CA . THR A 1 230 ? 7.340 13.241 -1.531 1.00 85.56 230 THR A CA 1
ATOM 1844 C C . THR A 1 230 ? 7.470 11.831 -0.945 1.00 85.56 230 THR A C 1
ATOM 1846 O O . THR A 1 230 ? 6.553 11.361 -0.267 1.00 85.56 230 THR A O 1
ATOM 1849 N N . PRO A 1 231 ? 8.604 11.136 -1.156 1.00 84.00 231 PRO A N 1
ATOM 1850 C CA . PRO A 1 231 ? 8.810 9.790 -0.620 1.00 84.00 231 PRO A CA 1
ATOM 1851 C C . PRO A 1 231 ? 9.163 9.762 0.873 1.00 84.00 231 PRO A C 1
ATOM 1853 O O . PRO A 1 231 ? 9.353 8.688 1.438 1.00 84.00 231 PRO A O 1
ATOM 1856 N N . ASP A 1 232 ? 9.256 10.916 1.539 1.00 87.06 232 ASP A N 1
ATOM 1857 C CA . ASP A 1 232 ? 9.782 11.001 2.904 1.00 87.06 232 ASP A CA 1
ATOM 1858 C C . ASP A 1 232 ? 8.941 10.209 3.915 1.00 87.06 232 ASP A C 1
ATOM 1860 O O . ASP A 1 232 ? 9.494 9.580 4.819 1.00 87.06 232 ASP A O 1
ATOM 1864 N N . ALA A 1 233 ? 7.614 10.220 3.755 1.00 88.81 233 ALA A N 1
ATOM 1865 C CA . ALA A 1 233 ? 6.682 9.456 4.585 1.00 88.81 233 ALA A CA 1
ATOM 1866 C C . ALA A 1 233 ? 6.908 7.945 4.440 1.00 88.81 233 ALA A C 1
ATOM 1868 O O . ALA A 1 233 ? 7.005 7.210 5.423 1.00 88.81 233 ALA A O 1
ATOM 1869 N N . PHE A 1 234 ? 7.080 7.489 3.201 1.00 86.88 234 PHE A N 1
ATOM 1870 C CA . PHE A 1 234 ? 7.395 6.101 2.895 1.00 86.88 234 PHE A CA 1
ATOM 1871 C C . PHE A 1 234 ? 8.759 5.690 3.466 1.00 86.88 234 PHE A C 1
ATOM 1873 O O . PHE A 1 234 ? 8.873 4.665 4.133 1.00 86.88 234 PHE A O 1
ATOM 1880 N N . PHE A 1 235 ? 9.788 6.527 3.319 1.00 87.00 235 PHE A N 1
ATOM 1881 C CA . PHE A 1 235 ? 11.105 6.261 3.905 1.00 87.00 235 PHE A CA 1
ATOM 1882 C C . PHE A 1 235 ? 11.095 6.244 5.437 1.00 87.00 235 PHE A C 1
ATOM 1884 O O . PHE A 1 235 ? 11.868 5.497 6.042 1.00 87.00 235 PHE A O 1
ATOM 1891 N N . ARG A 1 236 ? 10.220 7.020 6.093 1.00 87.94 236 ARG A N 1
ATOM 1892 C CA . ARG A 1 236 ? 9.925 6.871 7.533 1.00 87.94 236 ARG A CA 1
ATOM 1893 C C . ARG A 1 236 ? 9.316 5.516 7.827 1.00 87.94 236 ARG A C 1
ATOM 1895 O O . ARG A 1 236 ? 9.847 4.812 8.684 1.00 87.94 236 ARG A O 1
ATOM 1902 N N . LYS A 1 237 ? 8.270 5.133 7.089 1.00 86.12 237 LYS A N 1
ATOM 1903 C CA . LYS A 1 237 ? 7.588 3.846 7.262 1.00 86.12 237 LYS A CA 1
ATOM 1904 C C . LYS A 1 237 ? 8.546 2.665 7.168 1.00 86.12 237 LYS A C 1
ATOM 1906 O O . LYS A 1 237 ? 8.396 1.734 7.944 1.00 86.12 237 LYS A O 1
ATOM 1911 N N . ILE A 1 238 ? 9.517 2.684 6.260 1.00 82.94 238 ILE A N 1
ATOM 1912 C CA . ILE A 1 238 ? 10.420 1.537 6.053 1.00 82.94 238 ILE A CA 1
ATOM 1913 C C . ILE A 1 238 ? 11.743 1.642 6.827 1.00 82.94 238 ILE A C 1
ATOM 1915 O O . ILE A 1 238 ? 12.631 0.812 6.641 1.00 82.94 238 ILE A O 1
ATOM 1919 N N . GLY A 1 239 ? 11.895 2.661 7.679 1.00 82.25 239 GLY A N 1
ATOM 1920 C CA . GLY A 1 239 ? 13.046 2.797 8.574 1.00 82.25 239 GLY A CA 1
ATOM 1921 C C . GLY A 1 239 ? 14.335 3.316 7.926 1.00 82.25 239 GLY A C 1
ATOM 1922 O O . GLY A 1 239 ? 15.401 3.157 8.514 1.00 82.25 239 GLY A O 1
ATOM 1923 N N . ILE A 1 240 ? 14.263 3.961 6.755 1.00 78.12 240 ILE A N 1
ATOM 1924 C CA . ILE A 1 240 ? 15.434 4.529 6.049 1.00 78.12 240 ILE A CA 1
ATOM 1925 C C . ILE A 1 240 ? 15.440 6.067 6.017 1.00 78.12 240 ILE A C 1
ATOM 1927 O O . ILE A 1 240 ? 16.141 6.700 5.228 1.00 78.12 240 ILE A O 1
ATOM 1931 N N . SER A 1 241 ? 14.668 6.701 6.899 1.00 68.81 241 SER A N 1
ATOM 1932 C CA . SER A 1 241 ? 14.656 8.161 7.040 1.00 68.81 241 SER A CA 1
ATOM 1933 C C . SER A 1 241 ? 16.025 8.735 7.371 1.00 68.81 241 SER A C 1
ATOM 1935 O O . SER A 1 241 ? 16.734 8.226 8.232 1.00 68.81 241 SER A O 1
ATOM 1937 N N . GLY A 1 242 ? 16.390 9.818 6.683 1.00 48.53 242 GLY A N 1
ATOM 1938 C CA . GLY A 1 242 ? 17.741 10.384 6.742 1.00 48.53 242 GLY A CA 1
ATOM 1939 C C . GLY A 1 242 ? 18.720 9.766 5.737 1.00 48.53 242 GLY A C 1
ATOM 1940 O O . GLY A 1 242 ? 19.809 10.305 5.568 1.00 48.53 242 GLY A O 1
ATOM 1941 N N . GLN A 1 243 ? 18.323 8.703 5.024 1.00 39.66 243 GLN A N 1
ATOM 1942 C CA . GLN A 1 243 ? 18.968 8.246 3.784 1.00 39.66 243 GLN A CA 1
ATOM 1943 C C . GLN A 1 243 ? 18.251 8.752 2.530 1.00 39.66 243 GLN A C 1
ATOM 1945 O O . GLN A 1 243 ? 18.617 8.377 1.417 1.00 39.66 243 GLN A O 1
ATOM 1950 N N . THR A 1 244 ? 17.279 9.659 2.678 1.00 33.84 244 THR A N 1
ATOM 1951 C CA . THR A 1 244 ? 16.969 10.578 1.591 1.00 33.84 244 THR A CA 1
ATOM 1952 C C . THR A 1 244 ? 18.252 11.357 1.348 1.00 33.84 244 THR A C 1
ATOM 1954 O O . THR A 1 244 ? 18.611 12.252 2.115 1.00 33.84 244 THR A O 1
ATOM 1957 N N . THR A 1 245 ? 18.974 10.997 0.291 1.00 33.88 245 THR A N 1
ATOM 1958 C CA . THR A 1 245 ? 19.795 11.938 -0.450 1.00 33.88 245 THR A CA 1
ATOM 1959 C C . THR A 1 245 ? 18.985 13.217 -0.578 1.00 33.88 245 THR A C 1
ATOM 1961 O O . THR A 1 245 ? 18.092 13.345 -1.413 1.00 33.88 245 THR A O 1
ATOM 1964 N N . SER A 1 246 ? 19.294 14.167 0.296 1.00 34.53 246 SER A N 1
ATOM 1965 C CA . SER A 1 246 ? 19.165 15.576 0.017 1.00 34.53 246 SER A CA 1
ATOM 1966 C C . SER A 1 246 ? 19.962 15.807 -1.268 1.00 34.53 246 SER A C 1
ATOM 1968 O O . SER A 1 246 ? 21.150 16.122 -1.235 1.00 34.53 246 SER A O 1
ATOM 1970 N N . ILE A 1 247 ? 19.309 15.636 -2.413 1.00 39.31 247 ILE A N 1
ATOM 1971 C CA . ILE A 1 247 ? 19.786 16.234 -3.656 1.00 39.31 247 ILE A CA 1
ATOM 1972 C C . ILE A 1 247 ? 19.589 17.761 -3.577 1.00 39.31 247 ILE A C 1
ATOM 1974 O O . ILE A 1 247 ? 20.240 18.498 -4.301 1.00 39.31 247 ILE A O 1
ATOM 1978 N N . SER A 1 248 ? 18.790 18.275 -2.632 1.00 38.16 248 SER A N 1
ATOM 1979 C CA . SER A 1 248 ? 18.375 19.684 -2.623 1.00 38.16 248 SER A CA 1
ATOM 1980 C C . SER A 1 248 ? 18.765 20.536 -1.407 1.00 38.16 248 SER A C 1
ATOM 1982 O O . SER A 1 248 ? 18.424 21.713 -1.397 1.00 38.16 248 SER A O 1
ATOM 1984 N N . LYS A 1 249 ? 19.473 20.028 -0.388 1.00 37.84 249 LYS A N 1
ATOM 1985 C CA . LYS A 1 249 ? 19.856 20.837 0.798 1.00 37.84 249 LYS A CA 1
ATOM 1986 C C . LYS A 1 249 ? 21.290 20.637 1.302 1.00 37.84 249 LYS A C 1
ATOM 1988 O O . LYS A 1 249 ? 21.594 20.947 2.449 1.00 37.84 249 LYS A O 1
ATOM 1993 N N . GLY A 1 250 ? 22.174 20.123 0.452 1.00 41.09 250 GLY A N 1
ATOM 1994 C CA . GLY A 1 250 ? 23.621 20.167 0.676 1.00 41.09 250 GLY A CA 1
ATOM 1995 C C . GLY A 1 250 ? 24.293 21.151 -0.289 1.00 41.09 250 GLY A C 1
ATOM 1996 O O . GLY A 1 250 ? 23.669 21.530 -1.282 1.00 41.09 250 GLY A O 1
ATOM 1997 N N . PRO A 1 251 ? 25.574 21.499 -0.083 1.00 38.88 251 PRO A N 1
ATOM 1998 C CA . PRO A 1 251 ? 26.322 22.423 -0.947 1.00 38.88 251 PRO A CA 1
ATOM 1999 C C . PRO A 1 251 ? 26.280 22.058 -2.444 1.00 38.88 251 PRO A C 1
ATOM 2001 O O . PRO A 1 251 ? 26.334 22.932 -3.308 1.00 38.88 251 PRO A O 1
ATOM 2004 N N . LEU A 1 252 ? 26.125 20.766 -2.768 1.00 38.03 252 LEU A N 1
ATOM 2005 C CA . LEU A 1 252 ? 25.938 20.268 -4.134 1.00 38.03 252 LEU A CA 1
ATOM 2006 C C . LEU A 1 252 ? 24.558 20.627 -4.715 1.00 38.03 252 LEU A C 1
ATOM 2008 O O . LEU A 1 252 ? 24.478 21.022 -5.871 1.00 38.03 252 LEU A O 1
ATOM 2012 N N . GLY A 1 253 ? 23.495 20.557 -3.911 1.00 42.16 253 GLY A N 1
ATOM 2013 C CA . GLY A 1 253 ? 22.147 20.988 -4.295 1.00 42.16 253 GLY A CA 1
ATOM 2014 C C . GLY A 1 253 ? 22.047 22.502 -4.482 1.00 42.16 253 GLY A C 1
ATOM 2015 O O . GLY A 1 253 ? 21.437 22.956 -5.442 1.00 42.16 253 GLY A O 1
ATOM 2016 N N . GLU A 1 254 ? 22.727 23.291 -3.643 1.00 43.84 254 GLU A N 1
ATOM 2017 C CA . GLU A 1 254 ? 22.834 24.750 -3.825 1.00 43.84 254 GLU A CA 1
ATOM 2018 C C . GLU A 1 254 ? 23.655 25.129 -5.067 1.00 43.84 254 GLU A C 1
ATOM 2020 O O . GLU A 1 254 ? 23.354 26.109 -5.748 1.00 43.84 254 GLU A O 1
ATOM 2025 N N . THR A 1 255 ? 24.681 24.338 -5.391 1.00 43.00 255 THR A N 1
ATOM 2026 C CA . THR A 1 255 ? 25.497 24.520 -6.600 1.00 43.00 255 THR A CA 1
ATOM 2027 C C . THR A 1 255 ? 24.720 24.133 -7.860 1.00 43.00 255 THR A C 1
ATOM 2029 O O . THR A 1 255 ? 24.779 24.858 -8.848 1.00 43.00 255 THR A O 1
ATOM 2032 N N . LEU A 1 256 ? 23.948 23.042 -7.831 1.00 43.44 256 LEU A N 1
ATOM 2033 C CA . LEU A 1 256 ? 23.075 22.626 -8.935 1.00 43.44 256 LEU A CA 1
ATOM 2034 C C . LEU A 1 256 ? 21.919 23.612 -9.147 1.00 43.44 256 LEU A C 1
ATOM 2036 O O . LEU A 1 256 ? 21.682 24.010 -10.281 1.00 43.44 256 LEU A O 1
ATOM 2040 N N . ALA A 1 257 ? 21.296 24.108 -8.074 1.00 46.69 257 ALA A N 1
ATOM 2041 C CA . ALA A 1 257 ? 20.279 25.155 -8.152 1.00 46.69 257 ALA A CA 1
ATOM 2042 C C . ALA A 1 257 ? 20.845 26.473 -8.712 1.00 46.69 257 ALA A C 1
ATOM 2044 O O . ALA A 1 257 ? 20.207 27.100 -9.552 1.00 46.69 257 ALA A O 1
ATOM 2045 N N . LYS A 1 258 ? 22.074 26.866 -8.335 1.00 43.69 258 LYS A N 1
ATOM 2046 C CA . LYS A 1 258 ? 22.775 28.013 -8.948 1.00 43.69 258 LYS A CA 1
ATOM 2047 C C . LYS A 1 258 ? 23.089 27.783 -10.425 1.00 43.69 258 LYS A C 1
ATOM 2049 O O . LYS A 1 258 ? 22.971 28.713 -11.214 1.00 43.69 258 LYS A O 1
ATOM 2054 N N . LEU A 1 259 ? 23.459 26.567 -10.823 1.00 40.78 259 LEU A N 1
ATOM 2055 C CA . LEU A 1 259 ? 23.700 26.213 -12.227 1.00 40.78 259 LEU A CA 1
ATOM 2056 C C . LEU A 1 259 ? 22.402 26.179 -13.055 1.00 40.78 259 LEU A C 1
ATOM 2058 O O . LEU A 1 259 ? 22.425 26.578 -14.218 1.00 40.78 259 LEU A O 1
ATOM 2062 N N . GLU A 1 260 ? 21.274 25.770 -12.471 1.00 42.16 260 GLU A N 1
ATOM 2063 C CA . GLU A 1 260 ? 19.941 25.831 -13.090 1.00 42.16 260 GLU A CA 1
ATOM 2064 C C . GLU A 1 260 ? 19.403 27.266 -13.178 1.00 42.16 260 GLU A C 1
ATOM 2066 O O . GLU A 1 260 ? 18.845 27.660 -14.204 1.00 42.16 260 GLU A O 1
ATOM 2071 N N . GLU A 1 261 ? 19.615 28.082 -12.143 1.00 40.97 261 GLU A N 1
ATOM 2072 C CA . GLU A 1 261 ? 19.235 29.496 -12.114 1.00 40.97 261 GLU A CA 1
ATOM 2073 C C . GLU A 1 261 ? 20.065 30.318 -13.116 1.00 40.97 261 GLU A C 1
ATOM 2075 O O . GLU A 1 261 ? 19.508 31.116 -13.870 1.00 40.97 261 GLU A O 1
ATOM 2080 N N . MET A 1 262 ? 21.368 30.037 -13.230 1.00 39.25 262 MET A N 1
ATOM 2081 C CA . MET A 1 262 ? 22.253 30.571 -14.278 1.00 39.25 262 MET A CA 1
ATOM 2082 C C . MET A 1 262 ? 21.975 29.968 -15.669 1.00 39.25 262 MET A C 1
ATOM 2084 O O . MET A 1 262 ? 22.351 30.552 -16.685 1.00 39.25 262 MET A O 1
ATOM 2088 N N . GLY A 1 263 ? 21.309 28.811 -15.727 1.00 39.44 263 GLY A N 1
ATOM 2089 C CA . GLY A 1 263 ? 20.884 28.114 -16.941 1.00 39.44 263 GLY A CA 1
ATOM 2090 C C . GLY A 1 263 ? 19.593 28.654 -17.563 1.00 39.44 263 GLY A C 1
ATOM 2091 O O . GLY A 1 263 ? 19.258 28.269 -18.687 1.00 39.44 263 GLY A O 1
ATOM 2092 N N . ARG A 1 264 ? 18.892 29.590 -16.905 1.00 42.41 264 ARG A N 1
ATOM 2093 C CA . ARG A 1 264 ? 17.790 30.367 -17.502 1.00 42.41 264 ARG A CA 1
ATOM 2094 C C . ARG A 1 264 ? 18.325 31.437 -18.456 1.00 42.41 264 ARG A C 1
ATOM 2096 O O . ARG A 1 264 ? 18.111 32.634 -18.283 1.00 42.41 264 ARG A O 1
ATOM 2103 N N . VAL A 1 265 ? 18.999 30.992 -19.508 1.00 42.00 265 VAL A N 1
ATOM 2104 C CA . VAL A 1 265 ? 19.332 31.826 -20.660 1.00 42.00 265 VAL A CA 1
ATOM 2105 C C . VAL A 1 265 ? 18.025 32.107 -21.403 1.00 42.00 265 VAL A C 1
ATOM 2107 O O . VAL A 1 265 ? 17.383 31.187 -21.915 1.00 42.00 265 VAL A O 1
ATOM 2110 N N . ARG A 1 266 ? 17.596 33.375 -21.457 1.00 46.75 266 ARG A N 1
ATOM 2111 C CA . ARG A 1 266 ? 16.555 33.786 -22.414 1.00 46.75 266 ARG A CA 1
ATOM 2112 C C . ARG A 1 266 ? 17.054 33.425 -23.812 1.00 46.75 266 ARG A C 1
ATOM 2114 O O . ARG A 1 266 ? 18.220 33.660 -24.117 1.00 46.75 266 ARG A O 1
ATOM 2121 N N . SER A 1 267 ? 16.201 32.825 -24.641 1.00 32.41 267 SER A N 1
ATOM 2122 C CA . SER A 1 267 ? 16.603 32.301 -25.951 1.00 32.41 267 SER A CA 1
ATOM 2123 C C . SER A 1 267 ? 17.424 33.328 -26.746 1.00 32.41 267 SER A C 1
ATOM 2125 O O . SER A 1 267 ? 16.898 34.390 -27.078 1.00 32.41 267 SER A O 1
ATOM 2127 N N . GLY A 1 268 ? 18.685 33.010 -27.062 1.00 43.38 268 GLY A N 1
ATOM 2128 C CA . GLY A 1 268 ? 19.523 33.816 -27.960 1.00 43.38 268 GLY A CA 1
ATOM 2129 C C . GLY A 1 268 ? 20.898 34.248 -27.438 1.00 43.38 268 GLY A C 1
ATOM 2130 O O . GLY A 1 268 ? 21.717 34.664 -28.253 1.00 43.38 268 GLY A O 1
ATOM 2131 N N . GLU A 1 269 ? 21.209 34.122 -26.145 1.00 39.28 269 GLU A N 1
ATOM 2132 C CA . GLU A 1 269 ? 22.540 34.485 -25.619 1.00 39.28 269 GLU A CA 1
ATOM 2133 C C . GLU A 1 269 ? 23.474 33.272 -25.454 1.00 39.28 269 GLU A C 1
ATOM 2135 O O . GLU A 1 269 ? 23.035 32.149 -25.198 1.00 39.28 269 GLU A O 1
ATOM 2140 N N . LYS A 1 270 ? 24.789 33.475 -25.639 1.00 38.06 270 LYS A N 1
ATOM 2141 C CA . LYS A 1 270 ? 25.792 32.417 -25.430 1.00 38.06 270 LYS A CA 1
ATOM 2142 C C . LYS A 1 270 ? 25.936 32.127 -23.928 1.00 38.06 270 LYS A C 1
ATOM 2144 O O . LYS A 1 270 ? 26.082 33.076 -23.160 1.00 38.06 270 LYS A O 1
ATOM 2149 N N . PRO A 1 271 ? 25.954 30.849 -23.509 1.00 37.50 271 PRO A N 1
ATOM 2150 C CA . PRO A 1 271 ? 26.116 30.501 -22.103 1.00 37.50 271 PRO A CA 1
ATOM 2151 C C . PRO A 1 271 ? 27.498 30.925 -21.571 1.00 37.50 271 PRO A C 1
ATOM 2153 O O . PRO A 1 271 ? 28.467 30.937 -22.340 1.00 37.50 271 PRO A O 1
ATOM 2156 N N . PRO A 1 272 ? 27.607 31.264 -20.272 1.00 40.69 272 PRO A N 1
ATOM 2157 C CA . PRO A 1 272 ? 28.867 31.677 -19.664 1.00 40.69 272 PRO A CA 1
ATOM 2158 C C . PRO A 1 272 ? 29.912 30.550 -19.705 1.00 40.69 272 PRO A C 1
ATOM 2160 O O . PRO A 1 272 ? 29.596 29.374 -19.523 1.00 40.69 272 PRO A O 1
ATOM 2163 N N . VAL A 1 273 ? 31.169 30.925 -19.960 1.00 41.62 273 VAL A N 1
ATOM 2164 C CA . VAL A 1 273 ? 32.326 30.021 -20.037 1.00 41.62 273 VAL A CA 1
ATOM 2165 C C . VAL A 1 273 ? 33.040 30.028 -18.689 1.00 41.62 273 VAL A C 1
ATOM 2167 O O . VAL A 1 273 ? 33.517 31.076 -18.267 1.00 41.62 273 VAL A O 1
ATOM 2170 N N . PHE A 1 274 ? 33.140 28.868 -18.037 1.00 41.72 274 PHE A N 1
ATOM 2171 C CA . PHE A 1 274 ? 33.952 28.715 -16.829 1.00 41.72 274 PHE A CA 1
ATOM 2172 C C . PHE A 1 274 ? 35.429 28.571 -17.204 1.00 41.72 274 PHE A C 1
ATOM 2174 O O . PHE A 1 274 ? 35.796 27.724 -18.019 1.00 41.72 274 PHE A O 1
ATOM 2181 N N . SER A 1 275 ? 36.281 29.383 -16.595 1.00 46.03 275 SER A N 1
ATOM 2182 C CA . SER A 1 275 ? 37.735 29.273 -16.675 1.00 46.03 275 SER A CA 1
ATOM 2183 C C . SER A 1 275 ? 38.259 28.098 -15.842 1.00 46.03 275 SER A C 1
ATOM 2185 O O . SER A 1 275 ? 37.660 27.700 -14.839 1.00 46.03 275 SER A O 1
ATOM 2187 N N . ASP A 1 276 ? 39.442 27.584 -16.191 1.00 41.97 276 ASP A N 1
ATOM 2188 C CA . ASP A 1 276 ? 40.140 26.551 -15.406 1.00 41.97 276 ASP A CA 1
ATOM 2189 C C . ASP A 1 276 ? 40.338 26.961 -13.936 1.00 41.97 276 ASP A C 1
ATOM 2191 O O . ASP A 1 276 ? 40.352 26.123 -13.033 1.00 41.97 276 ASP A O 1
ATOM 2195 N N . THR A 1 277 ? 40.453 28.264 -13.680 1.00 45.19 277 THR A N 1
ATOM 2196 C CA . THR A 1 277 ? 40.549 28.841 -12.336 1.00 45.19 277 THR A CA 1
ATOM 2197 C C . THR A 1 277 ? 39.249 28.672 -11.548 1.00 45.19 277 THR A C 1
ATOM 2199 O O . THR A 1 277 ? 39.288 28.382 -10.352 1.00 45.19 277 THR A O 1
ATOM 2202 N N . GLU A 1 278 ? 38.093 28.824 -12.192 1.00 42.62 278 GLU A N 1
ATOM 2203 C CA . GLU A 1 278 ? 36.780 28.652 -11.559 1.00 42.62 278 GLU A CA 1
ATOM 2204 C C . GLU A 1 278 ? 36.486 27.178 -11.279 1.00 42.62 278 GLU A C 1
ATOM 2206 O O . GLU A 1 278 ? 36.024 26.841 -10.189 1.00 42.62 278 GLU A O 1
ATOM 2211 N N . LEU A 1 279 ? 36.858 26.288 -12.201 1.00 43.84 279 LEU A N 1
ATOM 2212 C CA . LEU A 1 279 ? 36.747 24.842 -12.003 1.00 43.84 279 LEU A CA 1
ATOM 2213 C C . LEU A 1 279 ? 37.662 24.344 -10.874 1.00 43.84 279 LEU A C 1
ATOM 2215 O O . LEU A 1 279 ? 37.242 23.525 -10.055 1.00 43.84 279 LEU A O 1
ATOM 2219 N N . ARG A 1 280 ? 38.883 24.883 -10.762 1.00 46.38 280 ARG A N 1
ATOM 2220 C CA . ARG A 1 280 ? 39.778 24.601 -9.625 1.00 46.38 280 ARG A CA 1
ATOM 2221 C C . ARG A 1 280 ? 39.205 25.101 -8.304 1.00 46.38 280 ARG A C 1
ATOM 2223 O O . ARG A 1 280 ? 39.186 24.349 -7.339 1.00 46.38 280 ARG A O 1
ATOM 2230 N N . ARG A 1 281 ? 38.664 26.323 -8.258 1.00 47.22 281 ARG A N 1
ATOM 2231 C CA . ARG A 1 281 ? 38.021 26.864 -7.046 1.00 47.22 281 ARG A CA 1
ATOM 2232 C C . ARG A 1 281 ? 36.822 26.035 -6.599 1.00 47.22 281 ARG A C 1
ATOM 2234 O O . ARG A 1 281 ? 36.626 25.863 -5.394 1.00 47.22 281 ARG A O 1
ATOM 2241 N N . LEU A 1 282 ? 36.043 25.515 -7.545 1.00 45.03 282 LEU A N 1
ATOM 2242 C CA . LEU A 1 282 ? 34.931 24.615 -7.261 1.00 45.03 282 LEU A CA 1
ATOM 2243 C C . LEU A 1 282 ? 35.438 23.295 -6.663 1.00 45.03 282 LEU A C 1
ATOM 2245 O O . LEU A 1 282 ? 34.974 22.889 -5.601 1.00 45.03 282 LEU A O 1
ATOM 2249 N N . SER A 1 283 ? 36.457 22.692 -7.280 1.00 45.41 283 SER A N 1
ATOM 2250 C CA . SER A 1 283 ? 37.115 21.479 -6.775 1.00 45.41 283 SER A CA 1
ATOM 2251 C C . SER A 1 283 ? 37.695 21.668 -5.366 1.00 45.41 283 SER A C 1
ATOM 2253 O O . SER A 1 283 ? 37.499 20.822 -4.494 1.00 45.41 283 SER A O 1
ATOM 2255 N N . ASP A 1 284 ? 38.368 22.791 -5.111 1.00 46.81 284 ASP A N 1
ATOM 2256 C CA . ASP A 1 284 ? 38.954 23.107 -3.804 1.00 46.81 284 ASP A CA 1
ATOM 2257 C C . ASP A 1 284 ? 37.881 23.338 -2.735 1.00 46.81 284 ASP A C 1
ATOM 2259 O O . ASP A 1 284 ? 38.061 22.982 -1.572 1.00 46.81 284 ASP A O 1
ATOM 2263 N N . THR A 1 285 ? 36.749 23.930 -3.120 1.00 46.47 285 THR A N 1
ATOM 2264 C CA . THR A 1 285 ? 35.601 24.119 -2.226 1.00 46.47 285 THR A CA 1
ATOM 2265 C C . THR A 1 285 ? 34.991 22.779 -1.843 1.00 46.47 285 THR A C 1
ATOM 2267 O O . THR A 1 285 ? 34.820 22.513 -0.659 1.00 46.47 285 THR A O 1
ATOM 2270 N N . MET A 1 286 ? 34.769 21.890 -2.812 1.00 45.75 286 MET A N 1
ATOM 2271 C CA . MET A 1 286 ? 34.268 20.540 -2.545 1.00 45.75 286 MET A CA 1
ATOM 2272 C C . MET A 1 286 ? 35.209 19.738 -1.632 1.00 45.75 286 MET A C 1
ATOM 2274 O O . MET A 1 286 ? 34.740 19.006 -0.763 1.00 45.75 286 MET A O 1
ATOM 2278 N N . ALA A 1 287 ? 36.528 19.898 -1.789 1.00 46.31 287 ALA A N 1
ATOM 2279 C CA . ALA A 1 287 ? 37.519 19.265 -0.918 1.0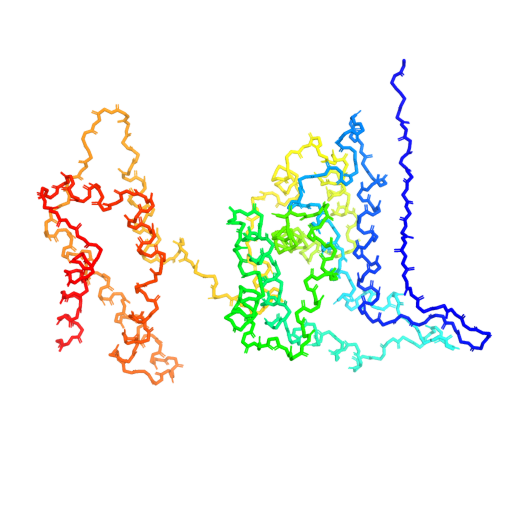0 46.31 287 ALA A CA 1
ATOM 2280 C C . ALA A 1 287 ? 37.443 19.770 0.527 1.00 46.31 287 ALA A C 1
ATOM 2282 O O . ALA A 1 287 ? 37.447 18.960 1.453 1.00 46.31 287 ALA A O 1
ATOM 2283 N N . ARG A 1 288 ? 37.325 21.087 0.732 1.00 48.75 288 ARG A N 1
ATOM 2284 C CA . ARG A 1 288 ? 37.203 21.674 2.077 1.00 48.75 288 ARG A CA 1
ATOM 2285 C C . ARG A 1 288 ? 35.928 21.235 2.794 1.00 48.75 288 ARG A C 1
ATOM 2287 O O . ARG A 1 288 ? 36.000 20.836 3.951 1.00 48.75 288 ARG A O 1
ATOM 2294 N N . GLU A 1 289 ? 34.793 21.258 2.100 1.00 45.69 289 GLU A N 1
ATOM 2295 C CA . GLU A 1 289 ? 33.496 20.838 2.654 1.00 45.69 289 GLU A CA 1
ATOM 2296 C C . GLU A 1 289 ? 33.499 19.354 3.053 1.00 45.69 289 GLU A C 1
ATOM 2298 O O . GLU A 1 289 ? 32.995 18.980 4.112 1.00 45.69 289 GLU A O 1
ATOM 2303 N N . TYR A 1 290 ? 34.132 18.498 2.243 1.00 45.56 290 TYR A N 1
ATOM 2304 C CA . TYR A 1 290 ? 34.282 17.079 2.558 1.00 45.56 290 TYR A CA 1
ATOM 2305 C C . TYR A 1 290 ? 35.145 16.849 3.809 1.00 45.56 290 TYR A C 1
ATOM 2307 O O . TYR A 1 290 ? 34.771 16.061 4.677 1.00 45.56 290 TYR A O 1
ATOM 2315 N N . VAL A 1 291 ? 36.270 17.560 3.940 1.00 48.25 291 VAL A N 1
ATOM 2316 C CA . VAL A 1 291 ? 37.135 17.474 5.131 1.00 48.25 291 VAL A CA 1
ATOM 2317 C C . VAL A 1 291 ? 36.389 17.934 6.387 1.00 48.25 291 VAL A C 1
ATOM 2319 O O . VAL A 1 291 ? 36.391 17.211 7.382 1.00 48.25 291 VAL A O 1
ATOM 2322 N N . ALA A 1 292 ? 35.677 19.062 6.325 1.00 49.78 292 ALA A N 1
ATOM 2323 C CA . ALA A 1 292 ? 34.883 19.572 7.444 1.00 49.78 292 ALA A CA 1
ATOM 2324 C C . ALA A 1 292 ? 33.787 18.584 7.882 1.00 49.78 292 ALA A C 1
ATOM 2326 O O . ALA A 1 292 ? 33.547 18.380 9.075 1.00 49.78 292 ALA A O 1
ATOM 2327 N N . TRP A 1 293 ? 33.147 17.909 6.923 1.00 49.66 293 TRP A N 1
ATOM 2328 C CA . TRP A 1 293 ? 32.183 16.855 7.223 1.00 49.66 293 TRP A CA 1
ATOM 2329 C C . TRP A 1 293 ? 32.834 15.661 7.937 1.00 49.66 293 TRP A C 1
ATOM 2331 O O . TRP A 1 293 ? 32.298 15.197 8.944 1.00 49.66 293 TRP A O 1
ATOM 2341 N N . VAL A 1 294 ? 33.999 15.187 7.474 1.00 46.56 294 VAL A N 1
ATOM 2342 C CA . VAL A 1 294 ? 34.738 14.085 8.124 1.00 46.56 294 VAL A CA 1
ATOM 2343 C C . VAL A 1 294 ? 35.129 14.447 9.560 1.00 46.56 294 VAL A C 1
ATOM 2345 O O . VAL A 1 294 ? 35.006 13.615 10.462 1.00 46.56 294 VAL A O 1
ATOM 2348 N N . GLU A 1 295 ? 35.566 15.683 9.798 1.00 51.06 295 GLU A N 1
ATOM 2349 C CA . GLU A 1 295 ? 35.889 16.179 11.140 1.00 51.06 295 GLU A CA 1
ATOM 2350 C C . GLU A 1 295 ? 34.650 16.214 12.047 1.00 51.06 295 GLU A C 1
ATOM 2352 O O . GLU A 1 295 ? 34.699 15.685 13.159 1.00 51.06 295 GLU A O 1
ATOM 2357 N N . SER A 1 296 ? 33.503 16.677 11.538 1.00 49.88 296 SER A N 1
ATOM 2358 C CA . SER A 1 296 ? 32.225 16.633 12.267 1.00 49.88 296 SER A CA 1
ATOM 2359 C C . SER A 1 296 ? 31.809 15.212 12.667 1.00 49.88 296 SER A C 1
ATOM 2361 O O . SER A 1 296 ? 31.239 15.003 13.740 1.00 49.88 296 SER A O 1
ATOM 2363 N N . GLN A 1 297 ? 32.081 14.206 11.829 1.00 45.75 297 GLN A N 1
ATOM 2364 C CA . GLN A 1 297 ? 31.787 12.812 12.180 1.00 45.75 297 GLN A CA 1
ATOM 2365 C C . GLN A 1 297 ? 32.736 12.277 13.262 1.00 45.75 297 GLN A C 1
ATOM 2367 O O . GLN A 1 297 ? 32.310 11.515 14.132 1.00 45.75 297 GLN A O 1
ATOM 2372 N N . ARG A 1 298 ? 34.006 12.698 13.265 1.00 52.22 298 ARG A N 1
ATOM 2373 C CA . ARG A 1 298 ? 34.973 12.327 14.313 1.00 52.22 298 ARG A CA 1
ATOM 2374 C C . ARG A 1 298 ? 34.593 12.885 15.679 1.00 52.22 298 ARG A C 1
ATOM 2376 O O . ARG A 1 298 ? 34.675 12.156 16.664 1.00 52.22 298 ARG A O 1
ATOM 2383 N N . GLU A 1 299 ? 34.122 14.129 15.735 1.00 54.81 299 GLU A N 1
ATOM 2384 C CA . GLU A 1 299 ? 33.601 14.743 16.967 1.00 54.81 299 GLU A CA 1
ATOM 2385 C C . GLU A 1 299 ? 32.402 13.970 17.538 1.00 54.81 299 GLU A C 1
ATOM 2387 O O . GLU A 1 299 ? 32.228 13.889 18.752 1.00 54.81 299 GLU A O 1
ATOM 2392 N N . LYS A 1 300 ? 31.622 13.316 16.670 1.00 53.66 300 LYS A N 1
ATOM 2393 C CA . LYS A 1 300 ? 30.496 12.437 17.033 1.00 53.66 300 LYS A CA 1
ATOM 2394 C C . LYS A 1 300 ? 30.921 11.008 17.403 1.00 53.66 300 LYS A C 1
ATOM 2396 O O . LYS A 1 300 ? 30.074 10.130 17.540 1.00 53.66 300 LYS A O 1
ATOM 2401 N N . GLY A 1 301 ? 32.221 10.761 17.580 1.00 45.53 301 GLY A N 1
ATOM 2402 C CA . GLY A 1 301 ? 32.770 9.480 18.035 1.00 45.53 301 GLY A CA 1
ATOM 2403 C C . GLY A 1 301 ? 33.048 8.467 16.922 1.00 45.53 301 GLY A C 1
ATOM 2404 O O . GLY A 1 301 ? 33.416 7.326 17.215 1.00 45.53 301 GLY A O 1
ATOM 2405 N N . ALA A 1 302 ? 32.911 8.855 15.651 1.00 46.19 302 ALA A N 1
ATOM 2406 C CA . ALA A 1 302 ? 33.173 7.968 14.528 1.00 46.19 302 ALA A CA 1
ATOM 2407 C C . ALA A 1 302 ? 34.686 7.755 14.321 1.00 46.19 302 ALA A C 1
ATOM 2409 O O . ALA A 1 302 ? 35.456 8.703 14.144 1.00 46.19 302 ALA A O 1
ATOM 2410 N N . ARG A 1 303 ? 35.137 6.494 14.321 1.00 45.62 303 ARG A N 1
ATOM 2411 C CA . ARG A 1 303 ? 36.553 6.130 14.132 1.00 45.62 303 ARG A CA 1
ATOM 2412 C C . ARG A 1 303 ? 36.876 5.886 12.656 1.00 45.62 303 ARG A C 1
ATOM 2414 O O . ARG A 1 303 ? 37.138 4.756 12.263 1.00 45.62 303 ARG A O 1
ATOM 2421 N N . PHE A 1 304 ? 36.895 6.947 11.852 1.00 49.03 304 PHE A N 1
ATOM 2422 C CA . PHE A 1 304 ? 37.333 6.881 10.451 1.00 49.03 304 PHE A CA 1
ATOM 2423 C C . PHE A 1 304 ? 38.622 7.692 10.224 1.00 49.03 304 PHE A C 1
ATOM 2425 O O . PHE A 1 304 ? 38.801 8.792 10.771 1.00 49.03 304 PHE A O 1
ATOM 2432 N N . ARG A 1 305 ? 39.549 7.180 9.399 1.00 44.41 305 ARG A N 1
ATOM 2433 C CA . ARG A 1 305 ? 40.595 8.014 8.776 1.00 44.41 305 ARG A CA 1
ATOM 2434 C C . ARG A 1 305 ? 40.023 8.662 7.516 1.00 44.41 305 ARG A C 1
ATOM 2436 O O . ARG A 1 305 ? 39.202 8.056 6.841 1.00 44.41 305 ARG A O 1
ATOM 2443 N N . CYS A 1 306 ? 40.443 9.888 7.198 1.00 42.66 306 CYS A N 1
ATOM 2444 C CA . CYS A 1 306 ? 39.921 10.632 6.040 1.00 42.66 306 CYS A CA 1
ATOM 2445 C C . CYS A 1 306 ? 40.081 9.836 4.722 1.00 42.66 306 CYS A C 1
ATOM 2447 O O . CYS A 1 306 ? 39.195 9.826 3.868 1.00 42.66 306 CYS A O 1
ATOM 2449 N N . GLU A 1 307 ? 41.172 9.069 4.616 1.00 41.81 307 GLU A N 1
ATOM 2450 C CA . GLU A 1 307 ? 41.447 8.145 3.509 1.00 41.81 307 GLU A CA 1
ATOM 2451 C C . GLU A 1 307 ? 40.530 6.906 3.481 1.00 41.81 307 GLU A C 1
ATOM 2453 O O . GLU A 1 307 ? 40.220 6.404 2.399 1.00 41.81 307 GLU A O 1
ATOM 2458 N N . ASP A 1 308 ? 40.064 6.432 4.643 1.00 38.78 308 ASP A N 1
ATOM 2459 C CA . ASP A 1 308 ? 39.133 5.299 4.758 1.00 38.78 308 ASP A CA 1
ATOM 2460 C C . ASP A 1 308 ? 37.730 5.724 4.287 1.00 38.78 308 ASP A C 1
ATOM 2462 O O . ASP A 1 308 ? 37.117 5.038 3.468 1.00 38.78 308 ASP A O 1
ATOM 2466 N N . GLY A 1 309 ? 37.293 6.932 4.671 1.00 41.62 309 GLY A N 1
ATOM 2467 C CA . GLY A 1 309 ? 36.061 7.542 4.163 1.00 41.62 309 GLY A CA 1
ATOM 2468 C C . GLY A 1 309 ? 36.088 7.742 2.647 1.00 41.62 309 GLY A C 1
ATOM 2469 O O . GLY A 1 309 ? 35.079 7.505 1.989 1.00 41.62 309 GLY A O 1
ATOM 2470 N N . PHE A 1 310 ? 37.249 8.089 2.071 1.00 38.91 310 PHE A N 1
ATOM 2471 C CA . PHE A 1 310 ? 37.427 8.216 0.619 1.00 38.91 310 PHE A CA 1
ATOM 2472 C C . PHE A 1 310 ? 37.377 6.870 -0.113 1.00 38.91 310 PHE A C 1
ATOM 2474 O O . PHE A 1 310 ? 36.911 6.825 -1.244 1.00 38.91 310 PHE A O 1
ATOM 2481 N N . ARG A 1 311 ? 37.841 5.760 0.475 1.00 38.75 311 ARG A N 1
ATOM 2482 C CA . ARG A 1 311 ? 37.713 4.430 -0.153 1.00 38.75 311 ARG A CA 1
ATOM 2483 C C . ARG A 1 311 ? 36.275 3.922 -0.138 1.00 38.75 311 ARG A C 1
ATOM 2485 O O . ARG A 1 311 ? 35.829 3.378 -1.146 1.00 38.75 311 ARG A O 1
ATOM 2492 N N . GLU A 1 312 ? 35.555 4.139 0.958 1.00 36.72 312 GLU A N 1
ATOM 2493 C CA . GLU A 1 312 ? 34.139 3.775 1.066 1.00 36.72 312 GLU A CA 1
ATOM 2494 C C . GLU A 1 312 ? 33.255 4.662 0.183 1.00 36.72 312 GLU A C 1
ATOM 2496 O O . GLU A 1 312 ? 32.383 4.148 -0.512 1.00 36.72 312 GLU A O 1
ATOM 2501 N N . THR A 1 313 ? 33.532 5.969 0.096 1.00 37.44 313 THR A N 1
ATOM 2502 C CA . THR A 1 313 ? 32.819 6.851 -0.840 1.00 37.44 313 THR A CA 1
ATOM 2503 C C . THR A 1 313 ? 33.280 6.683 -2.279 1.00 37.44 313 THR A C 1
ATOM 2505 O O . THR A 1 313 ? 32.425 6.617 -3.133 1.00 37.44 313 THR A O 1
ATOM 2508 N N . ALA A 1 314 ? 34.555 6.529 -2.635 1.00 37.22 314 ALA A N 1
ATOM 2509 C CA . ALA A 1 314 ? 34.947 6.358 -4.045 1.00 37.22 314 ALA A CA 1
ATOM 2510 C C . ALA A 1 314 ? 34.451 5.034 -4.660 1.00 37.22 314 ALA A C 1
ATOM 2512 O O . ALA A 1 314 ? 34.250 4.974 -5.872 1.00 37.22 314 ALA A O 1
ATOM 2513 N N . GLY A 1 315 ? 34.203 4.003 -3.842 1.00 34.09 315 GLY A N 1
ATOM 2514 C CA . GLY A 1 315 ? 33.490 2.793 -4.265 1.00 34.09 315 GLY A CA 1
ATOM 2515 C C . GLY A 1 315 ? 31.994 3.012 -4.533 1.00 34.09 315 GLY A C 1
ATOM 2516 O O . GLY A 1 315 ? 31.408 2.260 -5.304 1.00 34.09 315 GLY A O 1
ATOM 2517 N N . TYR A 1 316 ? 31.401 4.063 -3.953 1.00 32.53 316 TYR A N 1
ATOM 2518 C CA . TYR A 1 316 ? 29.973 4.401 -4.042 1.00 32.53 316 TYR A CA 1
ATOM 2519 C C . TYR A 1 316 ? 29.657 5.731 -4.767 1.00 32.53 316 TYR A C 1
ATOM 2521 O O . TYR A 1 316 ? 28.508 5.958 -5.114 1.00 32.53 316 TYR A O 1
ATOM 2529 N N . VAL A 1 317 ? 30.640 6.600 -5.031 1.00 37.31 317 VAL A N 1
ATOM 2530 C CA . VAL A 1 317 ? 30.503 7.995 -5.523 1.00 37.31 317 VAL A CA 1
ATOM 2531 C C . VAL A 1 317 ? 31.039 8.167 -6.945 1.00 37.31 317 VAL A C 1
ATOM 2533 O O . VAL A 1 317 ? 30.719 9.148 -7.611 1.00 37.31 317 VAL A O 1
ATOM 2536 N N . VAL A 1 318 ? 31.676 7.142 -7.521 1.00 40.81 318 VAL A N 1
ATOM 2537 C CA . VAL A 1 318 ? 31.429 6.882 -8.951 1.00 40.81 318 VAL A CA 1
ATOM 2538 C C . VAL A 1 318 ? 30.097 6.142 -9.046 1.00 40.81 318 VAL A C 1
ATOM 2540 O O . VAL A 1 318 ? 30.007 5.027 -9.554 1.00 40.81 318 VAL A O 1
ATOM 2543 N N . SER A 1 319 ? 29.061 6.733 -8.450 1.00 39.81 319 SER A N 1
ATOM 2544 C CA . SER A 1 319 ? 27.736 6.171 -8.512 1.00 39.81 319 SER A CA 1
ATOM 2545 C C . SER A 1 319 ? 27.317 6.218 -9.969 1.00 39.81 319 SER A C 1
ATOM 2547 O O . SER A 1 319 ? 27.633 7.143 -10.733 1.00 39.81 319 SER A O 1
ATOM 2549 N N . ARG A 1 320 ? 26.601 5.177 -10.359 1.00 38.94 320 ARG A N 1
ATOM 2550 C CA . ARG A 1 320 ? 25.917 5.093 -11.637 1.00 38.94 320 ARG A CA 1
ATOM 2551 C C . ARG A 1 320 ? 25.121 6.372 -11.922 1.00 38.94 320 ARG A C 1
ATOM 2553 O O . ARG A 1 320 ? 24.997 6.702 -13.085 1.00 38.94 320 ARG A O 1
ATOM 2560 N N . GLU A 1 321 ? 24.702 7.138 -10.905 1.00 39.56 321 GLU A N 1
ATOM 2561 C CA . GLU A 1 321 ? 24.050 8.443 -11.064 1.00 39.56 321 GLU A CA 1
ATOM 2562 C C . GLU A 1 321 ? 24.966 9.584 -11.537 1.00 39.56 321 GLU A C 1
ATOM 2564 O O . GLU A 1 321 ? 24.504 10.388 -12.335 1.00 39.56 321 GLU A O 1
ATOM 2569 N N . LEU A 1 322 ? 26.242 9.691 -11.132 1.00 39.28 322 LEU A N 1
ATOM 2570 C CA . LEU A 1 322 ? 27.143 10.722 -11.692 1.00 39.28 322 LEU A CA 1
ATOM 2571 C C . LEU A 1 322 ? 27.508 10.387 -13.144 1.00 39.28 322 LEU A C 1
ATOM 2573 O O . LEU A 1 322 ? 27.544 11.264 -14.008 1.00 39.28 322 LEU A O 1
ATOM 2577 N N . ALA A 1 323 ? 27.737 9.102 -13.423 1.00 41.66 323 ALA A N 1
ATOM 2578 C CA . ALA A 1 323 ? 27.941 8.610 -14.780 1.00 41.66 323 ALA A CA 1
ATOM 2579 C C . ALA A 1 323 ? 26.672 8.789 -15.635 1.00 41.66 323 ALA A C 1
ATOM 2581 O O . ALA A 1 323 ? 26.765 9.271 -16.763 1.00 41.66 323 ALA A O 1
ATOM 2582 N N . ASP A 1 324 ? 25.492 8.493 -15.088 1.00 42.06 324 ASP A N 1
ATOM 2583 C CA . ASP A 1 324 ? 24.203 8.680 -15.754 1.00 42.06 324 ASP A CA 1
ATOM 2584 C C . ASP A 1 324 ? 23.850 10.160 -15.903 1.00 42.06 324 ASP A C 1
ATOM 2586 O O . ASP A 1 324 ? 23.323 10.517 -16.942 1.00 42.06 324 ASP A O 1
ATOM 2590 N N . ALA A 1 325 ? 24.189 11.054 -14.973 1.00 42.62 325 ALA A N 1
ATOM 2591 C CA . ALA A 1 325 ? 24.002 12.500 -15.133 1.00 42.62 325 ALA A CA 1
ATOM 2592 C C . ALA A 1 325 ? 24.933 13.064 -16.221 1.00 42.62 325 ALA A C 1
ATOM 2594 O O . ALA A 1 325 ? 24.520 13.850 -17.075 1.00 42.62 325 ALA A O 1
ATOM 2595 N N . MET A 1 326 ? 26.184 12.591 -16.276 1.00 40.03 326 MET A N 1
ATOM 2596 C CA . MET A 1 326 ? 27.121 12.931 -17.351 1.00 40.03 326 MET A CA 1
ATOM 2597 C C . MET A 1 326 ? 26.656 12.440 -18.731 1.00 40.03 326 MET A C 1
ATOM 2599 O O . MET A 1 326 ? 26.913 13.115 -19.735 1.00 40.03 326 MET A O 1
ATOM 2603 N N . LEU A 1 327 ? 25.986 11.282 -18.787 1.00 41.75 327 LEU A N 1
ATOM 2604 C CA . LEU A 1 327 ? 25.552 10.611 -20.017 1.00 41.75 327 LEU A CA 1
ATOM 2605 C C . LEU A 1 327 ? 24.130 11.007 -20.472 1.00 41.75 327 LEU A C 1
ATOM 2607 O O . LEU A 1 327 ? 23.949 11.305 -21.656 1.00 41.75 327 LEU A O 1
ATOM 2611 N N . LYS A 1 328 ? 23.138 11.051 -19.570 1.00 40.38 328 LYS A N 1
ATOM 2612 C CA . LYS A 1 328 ? 21.723 11.381 -19.844 1.00 40.38 328 LYS A CA 1
ATOM 2613 C C . LYS A 1 328 ? 21.498 12.870 -20.079 1.00 40.38 328 LYS A C 1
ATOM 2615 O O . LYS A 1 328 ? 20.764 13.212 -20.998 1.00 40.38 328 LYS A O 1
ATOM 2620 N N . GLU A 1 329 ? 22.156 13.760 -19.336 1.00 42.75 329 GLU A N 1
ATOM 2621 C CA . GLU A 1 329 ? 21.877 15.207 -19.433 1.00 42.75 329 GLU A CA 1
ATOM 2622 C C . GLU A 1 329 ? 22.762 15.954 -20.443 1.00 42.75 329 GLU A C 1
ATOM 2624 O O . GLU A 1 329 ? 22.745 17.182 -20.557 1.00 42.75 329 GLU A O 1
ATOM 2629 N N . GLY A 1 330 ? 23.565 15.220 -21.218 1.00 40.81 330 GLY A N 1
ATOM 2630 C CA . GLY A 1 330 ? 24.399 15.803 -22.268 1.00 40.81 330 GLY A CA 1
ATOM 2631 C C . GLY A 1 330 ? 25.541 16.684 -21.751 1.00 40.81 330 GLY A C 1
ATOM 2632 O O . GLY A 1 330 ? 26.200 17.339 -22.559 1.00 40.81 330 GLY A O 1
ATOM 2633 N N . LEU A 1 331 ? 25.822 16.674 -20.445 1.00 44.00 331 LEU A N 1
ATOM 2634 C CA . LEU A 1 331 ? 26.914 17.420 -19.820 1.00 44.00 331 LEU A CA 1
ATOM 2635 C C . LEU A 1 331 ? 28.273 17.051 -20.432 1.00 44.00 331 LEU A C 1
ATOM 2637 O O . LEU A 1 331 ? 29.069 17.939 -20.720 1.00 44.00 331 LEU A O 1
ATOM 2641 N N . LEU A 1 332 ? 28.513 15.768 -20.739 1.00 47.16 332 LEU A N 1
ATOM 2642 C CA . LEU A 1 332 ? 29.746 15.334 -21.408 1.00 47.16 332 LEU A CA 1
ATOM 2643 C C . LEU A 1 332 ? 29.877 15.936 -22.821 1.00 47.16 332 LEU A C 1
ATOM 2645 O O . LEU A 1 332 ? 30.947 16.412 -23.189 1.00 47.16 332 LEU A O 1
ATOM 2649 N N . ARG A 1 333 ? 28.778 15.980 -23.590 1.00 50.94 333 ARG A N 1
ATOM 2650 C CA . ARG A 1 333 ? 28.733 16.604 -24.927 1.00 50.94 333 ARG A CA 1
ATOM 2651 C C . ARG A 1 333 ? 28.896 18.123 -24.856 1.00 50.94 333 ARG A C 1
ATOM 2653 O O . ARG A 1 333 ? 2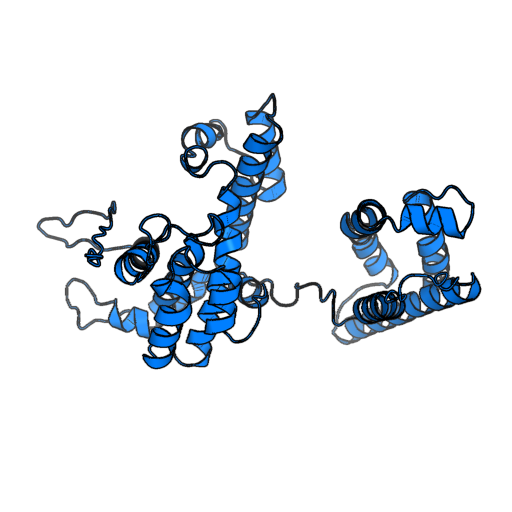9.595 18.695 -25.688 1.00 50.94 333 ARG A O 1
ATOM 2660 N N . LYS A 1 334 ? 28.305 18.771 -23.848 1.00 46.81 334 LYS A N 1
ATOM 2661 C CA . LYS A 1 334 ? 28.480 20.206 -23.580 1.00 46.81 334 LYS A CA 1
ATOM 2662 C C . LYS A 1 334 ? 29.929 20.527 -23.205 1.00 46.81 334 LYS A C 1
ATOM 2664 O O . LYS A 1 334 ? 30.512 21.413 -23.811 1.00 46.81 334 LYS A O 1
ATOM 2669 N N . LEU A 1 335 ? 30.546 19.771 -22.296 1.00 43.66 335 LEU A N 1
ATOM 2670 C CA . LEU A 1 335 ? 31.950 19.949 -21.902 1.00 43.66 335 LEU A CA 1
ATOM 2671 C C . LEU A 1 335 ? 32.922 19.704 -23.066 1.00 43.66 335 LEU A C 1
ATOM 2673 O O . LEU A 1 335 ? 33.885 20.449 -23.227 1.00 43.66 335 LEU A O 1
ATOM 2677 N N . GLN A 1 336 ? 32.656 18.711 -23.918 1.00 51.03 336 GLN A N 1
ATOM 2678 C CA . GLN A 1 336 ? 33.424 18.484 -25.149 1.00 51.03 336 GLN A CA 1
ATOM 2679 C C . GLN A 1 336 ? 33.284 19.647 -26.144 1.00 51.03 336 GLN A C 1
ATOM 2681 O O . GLN A 1 336 ? 34.278 20.079 -26.722 1.00 51.03 336 GLN A O 1
ATOM 2686 N N . GLY A 1 337 ? 32.073 20.192 -26.309 1.00 46.72 337 GLY A N 1
ATOM 2687 C CA . GLY A 1 337 ? 31.831 21.372 -27.145 1.00 46.72 337 GLY A CA 1
ATOM 2688 C C . GLY A 1 337 ? 32.479 22.652 -26.605 1.00 46.72 337 GLY A C 1
ATOM 2689 O O . GLY A 1 337 ? 32.892 23.499 -27.389 1.00 46.72 337 GLY A O 1
ATOM 2690 N N . LEU A 1 338 ? 32.605 22.775 -25.280 1.00 40.97 338 LEU A N 1
ATOM 2691 C CA . LEU A 1 338 ? 33.195 23.933 -24.598 1.00 40.97 338 LEU A CA 1
ATOM 2692 C C . LEU A 1 338 ? 34.728 23.899 -24.553 1.00 40.97 338 LEU A C 1
ATOM 2694 O O . LEU A 1 338 ? 35.363 24.945 -24.611 1.00 40.97 338 LEU A O 1
ATOM 2698 N N . THR A 1 339 ? 35.327 22.711 -24.451 1.00 44.31 339 THR A N 1
ATOM 2699 C CA . THR A 1 339 ? 36.788 22.547 -24.315 1.00 44.31 339 THR A CA 1
ATOM 2700 C C . THR A 1 339 ? 37.486 22.213 -25.632 1.00 44.31 339 THR A C 1
ATOM 2702 O O . THR A 1 339 ? 38.711 22.278 -25.710 1.00 44.31 339 THR A O 1
ATOM 2705 N N . GLY A 1 340 ? 36.739 21.795 -26.661 1.00 43.12 340 GLY A N 1
ATOM 2706 C CA . GLY A 1 340 ? 37.296 21.285 -27.918 1.00 43.12 340 GLY A CA 1
ATOM 2707 C C . GLY A 1 340 ? 38.052 19.956 -27.772 1.00 43.12 340 GLY A C 1
ATOM 2708 O O . GLY A 1 340 ? 38.609 19.455 -28.748 1.00 43.12 340 GLY A O 1
ATOM 2709 N N . GLN A 1 341 ? 38.081 19.364 -26.573 1.00 42.22 341 GLN A N 1
ATOM 2710 C CA . GLN A 1 341 ? 38.775 18.113 -26.287 1.00 42.22 341 GLN A CA 1
ATOM 2711 C C . GLN A 1 341 ? 37.799 16.938 -26.241 1.00 42.22 341 GLN A C 1
ATOM 2713 O O . GLN A 1 341 ? 36.682 17.033 -25.731 1.00 42.22 341 GLN A O 1
ATOM 2718 N N . ARG A 1 342 ? 38.239 15.772 -26.728 1.00 47.94 342 ARG A N 1
ATOM 2719 C CA . ARG A 1 342 ? 37.463 14.530 -26.637 1.00 47.94 342 ARG A CA 1
ATOM 2720 C C . ARG A 1 342 ? 37.564 13.955 -25.222 1.00 47.94 342 ARG A C 1
ATOM 2722 O O . ARG A 1 342 ? 38.487 13.210 -24.905 1.00 47.94 342 ARG A O 1
ATOM 2729 N N . LEU A 1 343 ? 36.606 14.314 -24.373 1.00 51.16 343 LEU A N 1
ATOM 2730 C CA . LEU A 1 343 ? 36.523 13.866 -22.980 1.00 51.16 343 LEU A CA 1
ATOM 2731 C C . LEU A 1 343 ? 35.786 12.525 -22.858 1.00 51.16 343 LEU A C 1
ATOM 2733 O O . LEU A 1 343 ? 34.766 12.314 -23.507 1.00 51.16 343 LEU A O 1
ATOM 2737 N N . THR A 1 344 ? 36.276 11.619 -22.016 1.00 50.50 344 THR A N 1
ATOM 2738 C CA . THR A 1 344 ? 35.583 10.372 -21.648 1.00 50.50 344 THR A CA 1
ATOM 2739 C C . THR A 1 344 ? 35.261 10.398 -20.154 1.00 50.50 344 THR A C 1
ATOM 2741 O O . THR A 1 344 ? 35.978 11.048 -19.393 1.00 50.50 344 THR A O 1
ATOM 2744 N N . VAL A 1 345 ? 34.205 9.701 -19.715 1.00 45.66 345 VAL A N 1
ATOM 2745 C CA . VAL A 1 345 ? 33.817 9.623 -18.286 1.00 45.66 345 VAL A CA 1
ATOM 2746 C C . VAL A 1 345 ? 35.012 9.261 -17.378 1.00 45.66 345 VAL A C 1
ATOM 2748 O O . VAL A 1 345 ? 35.224 9.965 -16.389 1.00 45.66 345 VAL A O 1
ATOM 2751 N N . PRO A 1 346 ? 35.884 8.292 -17.736 1.00 44.41 346 PRO A N 1
ATOM 2752 C CA . PRO A 1 346 ? 37.092 8.004 -16.959 1.00 44.41 346 PRO A CA 1
ATOM 2753 C C . PRO A 1 346 ? 38.081 9.174 -16.873 1.00 44.41 346 PRO A C 1
ATOM 2755 O O . PRO A 1 346 ? 38.689 9.377 -15.831 1.00 44.41 346 PRO A O 1
ATOM 2758 N N . LYS A 1 347 ? 38.219 9.982 -17.930 1.00 47.59 347 LYS A N 1
ATOM 2759 C CA . LYS A 1 347 ? 39.194 11.083 -17.997 1.00 47.59 347 LYS A CA 1
ATOM 2760 C C . LYS A 1 347 ? 38.740 12.330 -17.234 1.00 47.59 347 LYS A C 1
ATOM 2762 O O . LYS A 1 347 ? 39.558 13.030 -16.638 1.00 47.59 347 LYS A O 1
ATOM 2767 N N . VAL A 1 348 ? 37.432 12.589 -17.210 1.00 48.97 348 VAL A N 1
ATOM 2768 C CA . VAL A 1 348 ? 36.840 13.650 -16.376 1.00 48.97 348 VAL A CA 1
ATOM 2769 C C . VAL A 1 348 ? 36.893 13.251 -14.901 1.00 48.97 348 VAL A C 1
ATOM 2771 O O . VAL A 1 348 ? 37.267 14.066 -14.059 1.00 48.97 348 VAL A O 1
ATOM 2774 N N . SER A 1 349 ? 36.627 11.974 -14.609 1.00 48.19 349 SER A N 1
ATOM 2775 C CA . SER A 1 349 ? 36.830 11.388 -13.286 1.00 48.19 349 SER A CA 1
ATOM 2776 C C . SER A 1 349 ? 38.299 11.517 -12.840 1.00 48.19 349 SER A C 1
ATOM 2778 O O . SER A 1 349 ? 38.572 12.104 -11.799 1.00 48.19 349 SER A O 1
ATOM 2780 N N . GLU A 1 350 ? 39.275 11.105 -13.652 1.00 46.97 350 GLU A N 1
ATOM 2781 C CA . GLU A 1 350 ? 40.703 11.239 -13.317 1.00 46.97 350 GLU A CA 1
ATOM 2782 C C . GLU A 1 350 ? 41.157 12.682 -13.077 1.00 46.97 350 GLU A C 1
ATOM 2784 O O . GLU A 1 350 ? 42.001 12.912 -12.215 1.00 46.97 350 GLU A O 1
ATOM 2789 N N . THR A 1 351 ? 40.612 13.659 -13.804 1.00 46.97 351 THR A N 1
ATOM 2790 C CA . THR A 1 351 ? 41.037 15.063 -13.684 1.00 46.97 351 THR A CA 1
ATOM 2791 C C . THR A 1 351 ? 40.483 15.711 -12.414 1.00 46.97 351 THR A C 1
ATOM 2793 O O . THR A 1 351 ? 41.239 16.292 -11.635 1.00 46.97 351 THR A O 1
ATOM 2796 N N . ILE A 1 352 ? 39.179 15.556 -12.164 1.00 48.22 352 ILE A N 1
ATOM 2797 C CA . ILE A 1 352 ? 38.492 16.131 -10.998 1.00 48.22 352 ILE A CA 1
ATOM 2798 C C . ILE A 1 352 ? 38.923 15.405 -9.719 1.00 48.22 352 ILE A C 1
ATOM 2800 O O . ILE A 1 352 ? 39.337 16.033 -8.745 1.00 48.22 352 ILE A O 1
ATOM 2804 N N . PHE A 1 353 ? 38.928 14.071 -9.731 1.00 48.12 353 PHE A N 1
ATOM 2805 C CA . PHE A 1 353 ? 39.343 13.290 -8.568 1.00 48.12 353 PHE A CA 1
ATOM 2806 C C . PHE A 1 353 ? 40.872 13.238 -8.400 1.00 48.12 353 PHE A C 1
ATOM 2808 O O . PHE A 1 353 ? 41.354 12.936 -7.310 1.00 48.12 353 PHE A O 1
ATOM 2815 N N . GLY A 1 354 ? 41.658 13.549 -9.436 1.00 46.28 354 GLY A N 1
ATOM 2816 C CA . GLY A 1 354 ? 43.124 13.578 -9.383 1.00 46.28 354 GLY A CA 1
ATOM 2817 C C . GLY A 1 354 ? 43.707 14.799 -8.668 1.00 46.28 354 GLY A C 1
ATOM 2818 O O . GLY A 1 354 ? 44.713 14.661 -7.969 1.00 46.28 354 GLY A O 1
ATOM 2819 N N . GLU A 1 355 ? 43.091 15.976 -8.800 1.00 44.09 355 GLU A N 1
ATOM 2820 C CA . GLU A 1 355 ? 43.422 17.146 -7.966 1.00 44.09 355 GLU A CA 1
ATOM 2821 C C . GLU A 1 355 ? 42.872 16.971 -6.543 1.00 44.09 355 GLU A C 1
ATOM 2823 O O . GLU A 1 355 ? 43.600 17.161 -5.572 1.00 44.09 355 GLU A O 1
ATOM 2828 N N . PHE A 1 356 ? 41.649 16.452 -6.402 1.00 42.31 356 PHE A N 1
ATOM 2829 C CA . PHE A 1 356 ? 41.041 16.129 -5.105 1.00 42.31 356 PHE A CA 1
ATOM 2830 C C . PHE A 1 356 ? 41.887 15.143 -4.270 1.00 42.31 356 PHE A C 1
ATOM 2832 O O . PHE A 1 356 ? 42.142 15.373 -3.088 1.00 42.31 356 PHE A O 1
ATOM 2839 N N . ARG A 1 357 ? 42.428 14.081 -4.893 1.00 44.88 357 ARG A N 1
ATOM 2840 C CA . ARG A 1 357 ? 43.377 13.140 -4.257 1.00 44.88 357 ARG A CA 1
ATOM 2841 C C . ARG A 1 357 ? 44.694 13.796 -3.841 1.00 44.88 357 ARG A C 1
ATOM 2843 O O . ARG A 1 357 ? 45.304 13.343 -2.876 1.00 44.88 357 ARG A O 1
ATOM 2850 N N . ARG A 1 358 ? 45.168 14.811 -4.573 1.00 47.91 358 ARG A N 1
ATOM 2851 C CA . ARG A 1 358 ? 46.392 15.555 -4.226 1.00 47.91 358 ARG A CA 1
ATOM 2852 C C . ARG A 1 358 ? 46.177 16.473 -3.026 1.00 47.91 358 ARG A C 1
ATOM 2854 O O . ARG A 1 358 ? 47.106 16.625 -2.241 1.00 47.91 358 ARG A O 1
ATOM 2861 N N . THR A 1 359 ? 44.973 17.014 -2.867 1.00 45.06 359 THR A N 1
ATOM 2862 C CA . THR A 1 359 ? 44.592 17.862 -1.731 1.00 45.06 359 THR A CA 1
ATOM 2863 C C . THR A 1 359 ? 44.365 17.062 -0.447 1.00 45.06 359 THR A C 1
ATOM 2865 O O . THR A 1 359 ? 44.794 17.514 0.599 1.00 45.06 359 THR A O 1
ATOM 2868 N N . ILE A 1 360 ? 43.777 15.859 -0.508 1.00 39.38 360 ILE A N 1
ATOM 2869 C CA . ILE A 1 360 ? 43.570 14.999 0.683 1.00 39.38 360 ILE A CA 1
ATOM 2870 C C . ILE A 1 360 ? 44.878 14.369 1.204 1.00 39.38 360 ILE A C 1
ATOM 2872 O O . ILE A 1 360 ? 44.973 14.021 2.377 1.00 39.38 360 ILE A O 1
ATOM 2876 N N . ARG A 1 361 ? 45.883 14.188 0.336 1.00 44.00 361 ARG A N 1
ATOM 2877 C CA . ARG A 1 361 ? 47.194 13.613 0.701 1.00 44.00 361 ARG A CA 1
ATOM 2878 C C . ARG A 1 361 ? 48.200 14.623 1.268 1.00 44.00 361 ARG A C 1
ATOM 2880 O O . ARG A 1 361 ? 49.240 14.190 1.759 1.00 44.00 361 ARG A O 1
ATOM 2887 N N . ARG A 1 362 ? 47.957 15.924 1.104 1.00 43.00 362 ARG A N 1
ATOM 2888 C CA . ARG A 1 362 ? 48.752 17.005 1.706 1.00 43.00 362 ARG A CA 1
ATOM 2889 C C . ARG A 1 362 ? 48.151 17.369 3.049 1.00 43.00 362 ARG A C 1
ATOM 2891 O O . ARG A 1 362 ? 48.956 17.696 3.944 1.00 43.00 362 ARG A O 1
#

Radius of gyration: 26.45 Å; chains: 1; bounding box: 81×60×55 Å

pLDDT: mean 75.44, std 23.28, range [32.41, 98.44]